Protein AF-A0A3B9G1C9-F1 (afdb_monomer_lite)

Sequence (218 aa):
MQSLVVIHQKFIDETARLNQDRTEQLYFWGVLEEKSPYVFGYYPPETFYVLVYFPETDSFLLSEESYTRTVFHTELSITVENGKLLFNARQPLYGIMKTWTDNDAVVLRLLVTIITEVVLGMFFMKYTSRSLLTVIGVNVVTQILLNIVIWLRYYVLRNSVSTYFPLLAGAEILIFLIEGFVYSKLIKREELSRPYLYALIANVFTFWLGLTAVVLGR

Secondary structure (DSSP, 8-state):
---HHHHHHHHHHHHHHHHHT-SSPP-------TTPPP---S---SEE--EEEETTTTEEEE-SS-EE--SS--EEEEEEETTEEEEEEE-SSHHHHHHHHSHHHHHHHHHHHHHHHHHHHHHHB---HHHHHHHHHHHHHHHHHHHHHHHHHHHHSTT-HHHHHHHHHHHHHHHHHHHHHHHHHHS-TTTBS-HHHHHHHHHHHHHHHHHHHHHH--

Structure (mmCIF, N/CA/C/O backbone):
data_AF-A0A3B9G1C9-F1
#
_entry.id   AF-A0A3B9G1C9-F1
#
loop_
_atom_site.group_PDB
_atom_site.id
_atom_site.type_symbol
_atom_site.label_atom_id
_atom_site.label_alt_id
_atom_site.label_comp_id
_atom_site.label_asym_id
_atom_site.label_entity_id
_atom_site.label_seq_id
_atom_site.pdbx_PDB_ins_code
_atom_site.Cartn_x
_atom_site.Cartn_y
_atom_site.Cartn_z
_atom_site.occupancy
_atom_site.B_iso_or_equiv
_atom_site.auth_seq_id
_atom_site.auth_comp_id
_atom_site.auth_asym_id
_atom_site.auth_atom_id
_atom_site.pdbx_PDB_model_num
ATOM 1 N N . MET A 1 1 ? -35.780 -16.954 26.145 1.00 54.16 1 MET A N 1
ATOM 2 C CA . MET A 1 1 ? -34.990 -16.078 25.258 1.00 54.16 1 MET A CA 1
ATOM 3 C C . MET A 1 1 ? -35.349 -14.642 25.612 1.00 54.16 1 MET A C 1
ATOM 5 O O . MET A 1 1 ? -36.503 -14.269 25.435 1.00 54.16 1 MET A O 1
ATOM 9 N N . GLN A 1 2 ? -34.444 -13.904 26.264 1.00 62.25 2 GLN A N 1
ATOM 10 C CA . GLN A 1 2 ? -34.691 -12.496 26.608 1.00 62.25 2 GLN A CA 1
ATOM 11 C C . GLN A 1 2 ? -34.708 -11.663 25.321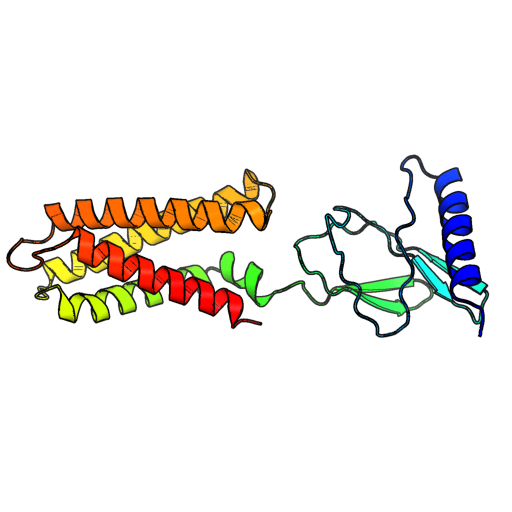 1.00 62.25 2 GLN A C 1
ATOM 13 O O . GLN A 1 2 ? -34.027 -12.009 24.358 1.00 62.25 2 GLN A O 1
ATOM 18 N N . SER A 1 3 ? -35.513 -10.602 25.272 1.00 76.50 3 SER A N 1
ATOM 19 C CA . SER A 1 3 ? -35.545 -9.730 24.095 1.00 76.50 3 SER A CA 1
ATOM 20 C C . SER A 1 3 ? -34.224 -8.962 23.967 1.00 76.50 3 SER A C 1
ATOM 22 O O . SER A 1 3 ? -33.620 -8.586 24.974 1.00 76.50 3 SER A O 1
ATOM 24 N N . LEU A 1 4 ? -33.794 -8.686 22.731 1.00 72.69 4 LEU A N 1
ATOM 25 C CA . LEU A 1 4 ? -32.571 -7.923 22.445 1.00 72.69 4 LEU A CA 1
ATOM 26 C C . LEU A 1 4 ? -32.560 -6.558 23.163 1.00 72.69 4 LEU A C 1
ATOM 28 O O . LEU A 1 4 ? -31.516 -6.089 23.597 1.00 72.69 4 LEU A O 1
ATOM 32 N N . VAL A 1 5 ? -33.741 -5.957 23.346 1.00 78.19 5 VAL A N 1
ATOM 33 C CA . VAL A 1 5 ? -33.944 -4.693 24.074 1.00 78.19 5 VAL A CA 1
ATOM 34 C C . VAL A 1 5 ? -33.548 -4.816 25.546 1.00 78.19 5 VAL A C 1
ATOM 36 O O . VAL A 1 5 ? -32.866 -3.942 26.073 1.00 78.19 5 VAL A O 1
ATOM 39 N N . VAL A 1 6 ? -33.941 -5.908 26.209 1.00 82.75 6 VAL A N 1
ATOM 40 C CA . VAL A 1 6 ? -33.588 -6.154 27.616 1.00 82.75 6 VAL A CA 1
ATOM 41 C C . VAL A 1 6 ? -32.086 -6.379 27.755 1.00 82.75 6 VAL A C 1
ATOM 43 O O . VAL A 1 6 ? -31.470 -5.811 28.651 1.00 82.75 6 VAL A O 1
ATOM 46 N N . ILE A 1 7 ? -31.486 -7.153 26.847 1.00 81.44 7 ILE A N 1
ATOM 47 C CA . ILE A 1 7 ? -30.036 -7.392 26.845 1.00 81.44 7 ILE A CA 1
ATOM 48 C C . ILE A 1 7 ? -29.288 -6.071 26.642 1.00 81.44 7 ILE A C 1
ATOM 50 O O . ILE A 1 7 ? -28.397 -5.746 27.418 1.00 81.44 7 ILE A O 1
ATOM 54 N N . HIS A 1 8 ? -29.693 -5.269 25.659 1.00 82.56 8 HIS A N 1
ATOM 55 C CA . HIS A 1 8 ? -29.095 -3.964 25.385 1.00 82.56 8 HIS A CA 1
ATOM 56 C C . HIS A 1 8 ? -29.137 -3.031 26.603 1.00 82.56 8 HIS A C 1
ATOM 58 O O . HIS A 1 8 ? -28.143 -2.374 26.904 1.00 82.56 8 HIS A O 1
ATOM 64 N N . GLN A 1 9 ? -30.253 -3.001 27.338 1.00 86.06 9 GLN A N 1
ATOM 65 C CA . GLN A 1 9 ? -30.353 -2.199 28.557 1.00 86.06 9 GLN A CA 1
ATOM 66 C C . GLN A 1 9 ? -29.362 -2.665 29.631 1.00 86.06 9 GLN A C 1
ATOM 68 O O . GLN A 1 9 ? -28.682 -1.832 30.222 1.00 86.06 9 GLN A O 1
ATOM 73 N N . LYS A 1 10 ? -29.196 -3.980 29.820 1.00 89.00 10 LYS A N 1
ATOM 74 C CA . LYS A 1 10 ? -28.212 -4.517 30.775 1.00 89.00 10 LYS A CA 1
ATOM 75 C C . LYS A 1 10 ? -26.786 -4.063 30.462 1.00 89.00 10 LYS A C 1
ATOM 77 O O . LYS A 1 10 ? -26.035 -3.744 31.377 1.00 89.00 10 LYS A O 1
ATOM 82 N N . PHE A 1 11 ? -26.412 -4.000 29.184 1.00 88.75 11 PHE A N 1
ATOM 83 C CA . PHE A 1 11 ? -25.100 -3.487 28.783 1.00 88.75 11 PHE A CA 1
ATOM 84 C C . PHE A 1 11 ? -24.923 -1.991 29.091 1.00 88.75 11 PHE A C 1
ATOM 86 O O . PHE A 1 11 ? -23.838 -1.579 29.510 1.00 88.75 11 PHE A O 1
ATOM 93 N N . ILE A 1 12 ? -25.968 -1.178 28.900 1.00 87.31 12 ILE A N 1
ATOM 94 C CA . ILE A 1 12 ? -25.953 0.245 29.272 1.00 87.31 12 ILE A CA 1
ATOM 95 C C . ILE A 1 12 ? -25.756 0.389 30.782 1.00 87.31 12 ILE A C 1
ATOM 97 O O . ILE A 1 12 ? -24.871 1.131 31.213 1.00 87.31 12 ILE A O 1
ATOM 101 N N . ASP A 1 13 ? -26.544 -0.341 31.571 1.00 90.62 13 ASP A N 1
ATOM 102 C CA . ASP A 1 13 ? -26.517 -0.272 33.032 1.00 90.62 13 ASP A CA 1
ATOM 103 C C . ASP A 1 13 ? -25.148 -0.705 33.579 1.00 90.62 13 ASP A C 1
ATOM 105 O O . ASP A 1 13 ? -24.567 -0.025 34.428 1.00 90.62 13 ASP A O 1
ATOM 109 N N . GLU A 1 14 ? -24.577 -1.784 33.035 1.00 90.50 14 GLU A N 1
ATOM 110 C CA . GLU A 1 14 ? -23.250 -2.258 33.430 1.00 90.50 14 GLU A CA 1
ATOM 111 C C . GLU A 1 14 ? -22.144 -1.277 33.026 1.00 90.50 14 GLU A C 1
ATOM 113 O O . GLU A 1 14 ? -21.226 -1.019 33.803 1.00 90.50 14 GLU A O 1
ATOM 118 N N . THR A 1 15 ? -22.241 -0.655 31.848 1.00 87.94 15 THR A N 1
ATOM 119 C CA . THR A 1 15 ? -21.282 0.383 31.435 1.00 87.94 15 THR A CA 1
ATOM 120 C C . THR A 1 15 ? -21.349 1.595 32.368 1.00 87.94 15 THR A C 1
ATOM 122 O O . THR A 1 15 ? -20.312 2.132 32.763 1.00 87.94 15 THR A O 1
ATOM 125 N N . ALA A 1 16 ? -22.554 2.006 32.776 1.00 87.94 16 ALA A N 1
ATOM 126 C CA . ALA A 1 16 ? -22.738 3.082 33.745 1.00 87.94 16 ALA A CA 1
ATOM 127 C C . ALA A 1 16 ? -22.137 2.728 35.113 1.00 87.94 16 ALA A C 1
ATOM 129 O O . ALA A 1 16 ? -21.487 3.577 35.723 1.00 87.94 16 ALA A O 1
ATOM 130 N N . ARG A 1 17 ? -22.290 1.474 35.565 1.00 89.88 17 ARG A N 1
ATOM 131 C CA . ARG A 1 17 ? -21.659 0.964 36.791 1.00 89.88 17 ARG A CA 1
ATOM 132 C C . ARG A 1 17 ? -20.133 1.014 36.700 1.00 89.88 17 ARG A C 1
ATOM 134 O O . ARG A 1 17 ? -19.495 1.558 37.592 1.00 89.88 17 ARG A O 1
ATOM 141 N N . LEU A 1 18 ? -19.550 0.510 35.609 1.00 88.25 18 LEU A N 1
ATOM 142 C CA . LEU A 1 18 ? -18.097 0.504 35.385 1.00 88.25 18 LEU A CA 1
ATOM 143 C C . LEU A 1 18 ? -17.488 1.915 35.353 1.00 88.25 18 LEU A C 1
ATOM 145 O O . LEU A 1 18 ? -16.333 2.091 35.736 1.00 88.25 18 LEU A O 1
ATOM 149 N N . ASN A 1 19 ? -18.250 2.918 34.916 1.00 88.44 19 ASN A N 1
ATOM 150 C CA . ASN A 1 19 ? -17.800 4.309 34.869 1.00 88.44 19 ASN A CA 1
ATOM 151 C C . ASN A 1 19 ? -17.745 5.003 36.235 1.00 88.44 19 ASN A C 1
ATOM 153 O O . ASN A 1 19 ? -17.080 6.029 36.340 1.00 88.44 19 ASN A O 1
ATOM 157 N N . GLN A 1 20 ? -18.411 4.481 37.271 1.00 86.00 20 GLN A N 1
ATOM 158 C CA . GLN A 1 20 ? -18.371 5.092 38.608 1.00 86.00 20 GLN A CA 1
ATOM 159 C C . GLN A 1 20 ? -16.965 5.046 39.218 1.00 86.00 20 GLN A C 1
ATOM 161 O O . GLN A 1 20 ? -16.558 5.988 39.894 1.00 86.00 20 GLN A O 1
ATOM 166 N N . ASP A 1 21 ? -16.216 3.984 38.917 1.00 80.44 21 ASP A N 1
ATOM 167 C CA . ASP A 1 21 ? -14.903 3.707 39.506 1.00 80.44 21 ASP A CA 1
ATOM 168 C C . ASP A 1 21 ? -13.731 4.076 38.576 1.00 80.44 21 ASP A C 1
ATOM 170 O O . ASP A 1 21 ? -12.566 3.845 38.909 1.00 80.44 21 ASP A O 1
ATOM 174 N N . ARG A 1 22 ? -14.011 4.631 37.388 1.00 78.81 22 ARG A N 1
ATOM 175 C CA . ARG A 1 22 ? -13.006 4.914 36.353 1.00 78.81 22 ARG A CA 1
ATOM 176 C C . ARG A 1 22 ? -12.779 6.409 36.155 1.00 78.81 22 ARG A C 1
ATOM 178 O O . ARG A 1 22 ? -13.710 7.201 36.076 1.00 78.81 22 ARG A O 1
ATOM 185 N N . THR A 1 23 ? -11.513 6.783 35.981 1.00 73.94 23 THR A N 1
ATOM 186 C CA . THR A 1 23 ? -11.113 8.130 35.543 1.00 73.94 23 THR A CA 1
ATOM 187 C C . THR A 1 23 ? -11.411 8.372 34.062 1.00 73.94 23 THR A C 1
ATOM 189 O O . THR A 1 23 ? -11.658 9.507 33.663 1.00 73.94 23 THR A O 1
ATOM 192 N N . GLU A 1 24 ? -11.407 7.314 33.249 1.00 75.69 24 GLU A N 1
ATOM 193 C CA . GLU A 1 24 ? -11.764 7.346 31.829 1.00 75.69 24 GLU A CA 1
ATOM 194 C C . GLU A 1 24 ? -13.178 6.801 31.622 1.00 75.69 24 GLU A C 1
ATOM 196 O O . GLU A 1 24 ? -13.477 5.669 32.007 1.00 75.69 24 GLU A O 1
ATOM 201 N N . GLN A 1 25 ? -14.044 7.593 30.985 1.00 78.69 25 GLN A N 1
ATOM 202 C CA . GLN A 1 25 ? -15.409 7.161 30.693 1.00 78.69 25 GLN A CA 1
ATOM 203 C C . GLN A 1 25 ? -15.444 6.189 29.512 1.00 78.69 25 GLN A C 1
ATOM 205 O O . GLN A 1 25 ? -14.976 6.489 28.413 1.00 78.69 25 GLN A O 1
ATOM 210 N N . LEU A 1 26 ? -16.056 5.033 29.741 1.00 80.94 26 LEU A N 1
ATOM 211 C CA . LEU A 1 26 ? -16.414 4.052 28.733 1.00 80.94 26 LEU A CA 1
ATOM 212 C C . LEU A 1 26 ? -17.752 4.427 28.096 1.00 80.94 26 LEU A C 1
ATOM 214 O O . LEU A 1 26 ? -18.718 4.752 28.788 1.00 80.94 26 LEU A O 1
ATOM 218 N N . TYR A 1 27 ? -17.824 4.323 26.773 1.00 77.44 27 TYR A N 1
ATOM 219 C CA . TYR A 1 27 ? -19.057 4.509 26.017 1.00 77.44 27 TYR A CA 1
ATOM 220 C C . TYR A 1 27 ? -19.530 3.161 25.491 1.00 77.44 27 TYR A C 1
ATOM 222 O O . TYR A 1 27 ? -18.779 2.443 24.828 1.00 77.44 27 TYR A O 1
ATOM 230 N N . PHE A 1 28 ? -20.785 2.825 25.784 1.00 77.06 28 PHE A N 1
ATOM 231 C CA . PHE A 1 28 ? -21.405 1.623 25.253 1.00 77.06 28 PHE A CA 1
ATOM 232 C C . PHE A 1 28 ? -21.727 1.814 23.767 1.00 77.06 28 PHE A C 1
ATOM 234 O O . PHE A 1 28 ? -22.374 2.791 23.394 1.00 77.06 28 PHE A O 1
ATOM 241 N N . TRP A 1 29 ? -21.270 0.885 22.924 1.00 71.88 29 TRP A N 1
ATOM 242 C CA . TRP A 1 29 ? -21.392 1.010 21.469 1.00 71.88 29 TRP A CA 1
ATOM 243 C C . TRP A 1 29 ? -22.442 0.074 20.856 1.00 71.88 29 TRP A C 1
ATOM 245 O O . TRP A 1 29 ? -23.178 0.482 19.961 1.00 71.88 29 TRP A O 1
ATOM 255 N N . GLY A 1 30 ? -22.534 -1.179 21.314 1.00 70.50 30 GLY A N 1
ATOM 256 C CA . GLY A 1 30 ? -23.506 -2.138 20.786 1.00 70.50 30 GLY A CA 1
ATOM 257 C C . GLY A 1 30 ? -23.314 -3.571 21.285 1.00 70.50 30 GLY A C 1
ATOM 258 O O . GLY A 1 30 ? -22.297 -3.897 21.895 1.00 70.50 30 GLY A O 1
ATOM 259 N N . VAL A 1 31 ? -24.313 -4.418 21.012 1.00 72.38 31 VAL A N 1
ATOM 260 C CA . VAL A 1 31 ? -24.332 -5.854 21.348 1.00 72.38 31 VAL A CA 1
ATOM 261 C C . VAL A 1 31 ? -24.117 -6.689 20.088 1.00 72.38 31 VAL A C 1
ATOM 263 O O . VAL A 1 31 ? -24.624 -6.348 19.019 1.00 72.38 31 VAL A O 1
ATOM 266 N N . LEU A 1 32 ? -23.399 -7.801 20.234 1.00 69.81 32 LEU A N 1
ATOM 267 C CA . LEU A 1 32 ? -23.211 -8.820 19.207 1.00 69.81 32 LEU A CA 1
ATOM 268 C C . LEU A 1 32 ? -23.856 -10.133 19.627 1.00 69.81 32 LEU A C 1
ATOM 270 O O . LEU A 1 32 ? -23.715 -10.552 20.773 1.00 69.81 32 LEU A O 1
ATOM 274 N N . GLU A 1 33 ? -24.521 -10.795 18.684 1.00 69.12 33 GLU A N 1
ATOM 275 C CA . GLU A 1 33 ? -24.952 -12.181 18.856 1.00 69.12 33 GLU A CA 1
ATOM 276 C C . GLU A 1 33 ? -23.826 -13.150 18.476 1.00 69.12 33 GLU A C 1
ATOM 278 O O . GLU A 1 33 ? -22.946 -12.840 17.664 1.00 69.12 33 GLU A O 1
ATOM 283 N N . GLU A 1 34 ? -23.864 -14.345 19.064 1.00 63.56 34 GLU A N 1
ATOM 284 C CA . GLU A 1 34 ? -22.896 -15.404 18.792 1.00 63.56 34 GLU A CA 1
ATOM 285 C C . GLU A 1 34 ? -22.803 -15.679 17.276 1.00 63.56 34 GLU A C 1
ATOM 287 O O . GLU A 1 34 ? -23.815 -15.862 16.599 1.00 63.56 34 GLU A O 1
ATOM 292 N N . LYS A 1 35 ? -21.574 -15.719 16.739 1.00 61.78 35 LYS A N 1
ATOM 293 C CA . LYS A 1 35 ? -21.249 -16.029 15.326 1.00 61.78 35 LYS A CA 1
ATOM 294 C C . LYS A 1 35 ? -21.683 -14.993 14.278 1.00 61.78 35 LYS A C 1
ATOM 296 O O . LYS A 1 35 ? -21.626 -15.296 13.087 1.00 61.78 35 LYS A O 1
ATOM 301 N N . SER A 1 36 ? -22.031 -13.772 14.679 1.00 58.91 36 SER A N 1
ATOM 302 C CA . SER A 1 36 ? -22.294 -12.681 13.732 1.00 58.91 36 SER A CA 1
ATOM 303 C C . SER A 1 36 ? -21.081 -11.750 13.582 1.00 58.91 36 SER A C 1
ATOM 305 O O . SER A 1 36 ? -20.565 -11.269 14.593 1.00 58.91 36 SER A O 1
ATOM 307 N N . PRO A 1 37 ? -20.602 -11.459 12.354 1.00 57.38 37 PRO A N 1
ATOM 308 C CA . PRO A 1 37 ? -19.552 -10.466 12.159 1.00 57.38 37 PRO A CA 1
ATOM 309 C C . PRO A 1 37 ? -20.092 -9.063 12.466 1.00 57.38 37 PRO A C 1
ATOM 311 O O . PRO A 1 37 ? -21.104 -8.644 11.904 1.00 57.38 37 PRO A O 1
ATOM 314 N N . TYR A 1 38 ? -19.398 -8.314 13.326 1.00 60.66 38 TYR A N 1
ATOM 315 C CA . TYR A 1 38 ? -19.670 -6.888 13.497 1.00 60.66 38 TYR A CA 1
ATOM 316 C C . TYR A 1 38 ? -18.867 -6.078 12.493 1.00 60.66 38 TYR A C 1
ATOM 318 O O . TYR A 1 38 ? -17.636 -6.107 12.504 1.00 60.66 38 TYR A O 1
ATOM 326 N N . VAL A 1 39 ? -19.557 -5.307 11.658 1.00 58.09 39 VAL A N 1
ATOM 327 C CA . VAL A 1 39 ? -18.910 -4.352 10.760 1.00 58.09 39 VAL A CA 1
ATOM 328 C C . VAL A 1 39 ? -19.119 -2.957 11.325 1.00 58.09 39 VAL A C 1
ATOM 330 O O . VAL A 1 39 ? -20.236 -2.443 11.348 1.00 58.09 39 VAL A O 1
ATOM 333 N N . PHE A 1 40 ? -18.036 -2.318 11.763 1.00 59.75 40 PHE A N 1
ATOM 334 C CA . PHE A 1 40 ? -18.078 -0.894 12.070 1.00 59.75 40 PHE A CA 1
ATOM 335 C C . PHE A 1 40 ? -18.297 -0.107 10.774 1.00 59.75 40 PHE A C 1
ATOM 337 O O . PHE A 1 40 ? -17.460 -0.143 9.875 1.00 59.75 40 PHE A O 1
ATOM 344 N N . GLY A 1 41 ? -19.422 0.608 10.682 1.00 54.72 41 GLY A N 1
ATOM 345 C CA . GLY A 1 41 ? -19.766 1.392 9.493 1.00 54.72 41 GLY A CA 1
ATOM 346 C C . GLY A 1 41 ? -18.879 2.627 9.285 1.00 54.72 41 GLY A C 1
ATOM 347 O O . GLY A 1 41 ? -18.424 2.872 8.171 1.00 54.72 41 GLY A O 1
ATOM 348 N N . TYR A 1 42 ? -18.604 3.407 10.340 1.00 45.50 42 TYR A N 1
ATOM 349 C CA . TYR A 1 42 ? -17.805 4.638 10.255 1.00 45.50 42 TYR A CA 1
ATOM 350 C C . TYR A 1 42 ? -17.058 4.905 11.574 1.00 45.50 42 TYR A C 1
ATOM 352 O O . TYR A 1 42 ? -17.673 4.864 12.634 1.00 45.50 42 TYR A O 1
ATOM 360 N N . TYR A 1 43 ? -15.742 5.158 11.500 1.00 56.69 43 TYR A N 1
ATOM 361 C CA . TYR A 1 43 ? -14.848 5.501 12.627 1.00 56.69 43 TYR A CA 1
ATOM 362 C C . TYR A 1 43 ? -15.001 4.627 13.895 1.00 56.69 43 TYR A C 1
ATOM 364 O O . TYR A 1 43 ? -15.413 5.127 14.941 1.00 56.69 43 TYR A O 1
ATOM 372 N N . PRO A 1 44 ? -14.623 3.332 13.846 1.00 65.44 44 PRO A N 1
ATOM 373 C CA . PRO A 1 44 ? -14.460 2.541 15.065 1.00 65.44 44 PRO A CA 1
ATOM 374 C C . PRO A 1 44 ? -13.500 3.224 16.052 1.00 65.44 44 PRO A C 1
ATOM 376 O O . PRO A 1 44 ? -12.509 3.821 15.603 1.00 65.44 44 PRO A O 1
ATOM 379 N N . PRO A 1 45 ? -13.735 3.087 17.370 1.00 68.69 45 PRO A N 1
ATOM 380 C CA . PRO A 1 45 ? -12.830 3.614 18.383 1.00 68.69 45 PRO A CA 1
ATOM 381 C C . PRO A 1 45 ? -11.406 3.073 18.189 1.00 68.69 45 PRO A C 1
ATOM 383 O O . PRO A 1 45 ? -11.204 1.912 17.825 1.00 68.69 45 PRO A O 1
ATOM 386 N N . GLU A 1 46 ? -10.410 3.942 18.391 1.00 68.81 46 GLU A N 1
ATOM 387 C CA . GLU A 1 46 ? -8.992 3.565 18.314 1.00 68.81 46 GLU A CA 1
ATOM 388 C C . GLU A 1 46 ? -8.622 2.637 19.470 1.00 68.81 46 GLU A C 1
ATOM 390 O O . GLU A 1 46 ? -7.959 1.634 19.234 1.00 68.81 46 GLU A O 1
ATOM 395 N N . THR A 1 47 ? -9.138 2.913 20.669 1.00 76.69 47 THR A N 1
ATOM 396 C CA . THR A 1 47 ? -8.947 2.101 21.873 1.00 76.69 47 THR A CA 1
ATOM 397 C C . THR A 1 47 ? -10.303 1.695 22.445 1.00 76.69 47 THR A C 1
ATOM 399 O O . THR A 1 47 ? -11.179 2.546 22.595 1.00 76.69 47 THR A O 1
ATOM 402 N N . PHE A 1 48 ? -10.507 0.413 22.756 1.00 79.19 48 PHE A N 1
ATOM 403 C CA . PHE A 1 48 ? -11.782 -0.098 23.272 1.00 79.19 48 PHE A CA 1
ATOM 404 C C . PHE A 1 48 ? -11.609 -1.284 24.229 1.00 79.19 48 PHE A C 1
ATOM 406 O O . PHE A 1 48 ? -10.630 -2.017 24.158 1.00 79.19 48 PHE A O 1
ATOM 413 N N . TYR A 1 49 ? -12.586 -1.491 25.112 1.00 83.50 49 TYR A N 1
ATOM 414 C CA . TYR A 1 49 ? -12.720 -2.710 25.918 1.00 83.50 49 TYR A CA 1
ATOM 415 C C . TYR A 1 49 ? -13.789 -3.614 25.306 1.00 83.50 49 TYR A C 1
ATOM 417 O O . TYR A 1 49 ? -14.688 -3.124 24.620 1.00 83.50 49 TYR A O 1
ATOM 425 N N . VAL A 1 50 ? -13.727 -4.918 25.584 1.00 83.06 50 VAL A N 1
ATOM 426 C CA . VAL A 1 50 ? -14.818 -5.836 25.229 1.00 83.06 50 VAL A CA 1
ATOM 427 C C . VAL A 1 50 ? -15.493 -6.351 26.486 1.00 83.06 50 VAL A C 1
ATOM 429 O O . VAL A 1 50 ? -14.836 -6.755 27.444 1.00 83.06 50 VAL A O 1
ATOM 432 N N . LEU A 1 51 ? -16.820 -6.320 26.454 1.00 86.81 51 LEU A N 1
ATOM 433 C CA . LEU A 1 51 ? -17.697 -6.772 27.517 1.00 86.81 51 LEU A CA 1
ATOM 434 C C . LEU A 1 51 ? -18.535 -7.936 26.977 1.00 86.81 51 LEU A C 1
ATOM 436 O O . LEU A 1 51 ? -19.184 -7.796 25.940 1.00 86.81 51 LEU A O 1
ATOM 440 N N . VAL A 1 52 ? -18.508 -9.079 27.658 1.00 85.50 52 VAL A N 1
ATOM 441 C CA . VAL A 1 52 ? -19.277 -10.278 27.294 1.00 85.50 52 VAL A CA 1
ATOM 442 C C . VAL A 1 52 ? -20.333 -10.532 28.363 1.00 85.50 52 VAL A C 1
ATOM 444 O O . VAL A 1 52 ? -20.016 -10.562 29.551 1.00 85.50 52 VAL A O 1
ATOM 447 N N . TYR A 1 53 ? -21.583 -10.702 27.937 1.00 86.25 53 TYR A N 1
ATOM 448 C CA . TYR A 1 53 ? -22.708 -11.045 28.805 1.00 86.25 53 TYR A CA 1
ATOM 449 C C . TYR A 1 53 ? -23.008 -12.543 28.717 1.00 86.25 53 TYR A C 1
ATOM 451 O O . TYR A 1 53 ? -23.115 -13.073 27.613 1.00 86.25 53 TYR A O 1
ATOM 459 N N . PHE A 1 54 ? -23.177 -13.196 29.868 1.00 85.56 54 PHE A N 1
ATOM 460 C CA . PHE A 1 54 ? -23.553 -14.607 29.989 1.00 85.56 54 PHE A CA 1
ATOM 461 C C . PHE A 1 54 ? -25.000 -14.705 30.496 1.00 85.56 54 PHE A C 1
ATOM 463 O O . PHE A 1 54 ? -25.238 -14.507 31.693 1.00 85.56 54 PHE A O 1
ATOM 470 N N . PRO A 1 55 ? -25.984 -14.978 29.617 1.00 83.00 55 PRO A N 1
ATOM 471 C CA . PRO A 1 55 ? -27.396 -15.024 29.996 1.00 83.00 55 PRO A CA 1
ATOM 472 C C . PRO A 1 55 ? -27.730 -16.096 31.038 1.00 83.00 55 PRO A C 1
ATOM 474 O O . PRO A 1 55 ? -28.687 -15.936 31.791 1.00 83.00 55 PRO A O 1
ATOM 477 N N . GLU A 1 56 ? -26.968 -17.190 31.075 1.00 83.31 56 GLU A N 1
ATOM 478 C CA . GLU A 1 56 ? -27.201 -18.340 31.952 1.00 83.31 56 GLU A CA 1
ATOM 479 C C . GLU A 1 56 ? -26.882 -18.027 33.416 1.00 83.31 56 GLU A C 1
ATOM 481 O O . GLU A 1 56 ? -27.552 -18.526 34.319 1.00 83.31 56 GLU A O 1
ATOM 486 N N . THR A 1 57 ? -25.859 -17.205 33.647 1.00 86.00 57 THR A N 1
ATOM 487 C CA . THR A 1 57 ? -25.361 -16.829 34.979 1.00 86.00 57 THR A CA 1
ATOM 488 C C . THR A 1 57 ? -25.693 -15.387 35.355 1.00 86.00 57 THR A C 1
ATOM 490 O O . THR A 1 57 ? -25.347 -14.951 36.448 1.00 86.00 57 THR A O 1
ATOM 493 N N . ASP A 1 58 ? -26.356 -14.656 34.456 1.00 87.25 58 ASP A N 1
ATOM 494 C CA . ASP A 1 58 ? -26.653 -13.226 34.556 1.00 87.25 58 ASP A CA 1
ATOM 495 C C . ASP A 1 58 ? -25.437 -12.380 34.964 1.00 87.25 58 ASP A C 1
ATOM 497 O O . ASP A 1 58 ? -25.497 -11.536 35.856 1.00 87.25 58 ASP A O 1
ATOM 501 N N . SER A 1 59 ? -24.303 -12.642 34.315 1.00 87.50 59 SER A N 1
ATOM 502 C CA . SER A 1 59 ? -23.018 -12.045 34.677 1.00 87.50 59 SER A CA 1
ATOM 503 C C . SER A 1 59 ? -22.312 -11.422 33.483 1.00 87.50 59 SER A C 1
ATOM 505 O O . SER A 1 59 ? -22.443 -11.888 32.350 1.00 87.50 59 SER A O 1
ATOM 507 N N . PHE A 1 60 ? -21.496 -10.410 33.766 1.00 89.75 60 PHE A N 1
ATOM 508 C CA . PHE A 1 60 ? -20.637 -9.752 32.793 1.00 89.75 60 PHE A CA 1
ATOM 509 C C . PHE A 1 60 ? -19.169 -10.090 33.018 1.00 89.75 60 PHE A C 1
ATOM 511 O O . PHE A 1 60 ? -18.720 -10.252 34.152 1.00 89.75 60 PHE A O 1
ATOM 518 N N . LEU A 1 61 ? -18.416 -10.136 31.923 1.00 88.25 61 LEU A N 1
ATOM 519 C CA . LEU A 1 61 ? -16.966 -10.224 31.950 1.00 88.25 61 LEU A CA 1
ATOM 520 C C . LEU A 1 61 ? -16.368 -9.136 31.059 1.00 88.25 61 LEU A C 1
ATOM 522 O O . LEU A 1 61 ? -16.654 -9.082 29.863 1.00 88.25 61 LEU A O 1
ATOM 526 N N . LEU A 1 62 ? -15.566 -8.259 31.660 1.00 87.12 62 LEU A N 1
ATOM 527 C CA . LEU A 1 62 ? -14.840 -7.187 30.981 1.00 87.12 62 LEU A CA 1
ATOM 528 C C . LEU A 1 62 ? -13.417 -7.656 30.668 1.00 87.12 62 LEU A C 1
ATOM 530 O O . LEU A 1 62 ? -12.812 -8.380 31.460 1.00 87.12 62 LEU A O 1
ATOM 534 N N . SER A 1 63 ? -12.859 -7.218 29.543 1.00 82.56 63 SER A N 1
ATOM 535 C CA . SER A 1 63 ? -11.435 -7.407 29.279 1.00 82.56 63 SER A CA 1
ATOM 536 C C . SER A 1 63 ? -10.569 -6.694 30.321 1.00 82.56 63 SER A C 1
ATOM 538 O O . SER A 1 63 ? -10.852 -5.560 30.707 1.00 82.56 63 SER A O 1
ATOM 540 N N . GLU A 1 64 ? -9.498 -7.351 30.774 1.00 80.50 64 GLU A N 1
ATOM 541 C CA . GLU A 1 64 ? -8.585 -6.773 31.775 1.00 80.50 64 GLU A CA 1
ATOM 542 C C . GLU A 1 64 ? -7.868 -5.530 31.223 1.00 80.50 64 GLU A C 1
ATOM 544 O O . GLU A 1 64 ? -7.718 -4.526 31.919 1.00 80.50 64 GLU A O 1
ATOM 549 N N . GLU A 1 65 ? -7.500 -5.570 29.942 1.00 77.00 65 GLU A N 1
ATOM 550 C CA . GLU A 1 65 ? -6.813 -4.491 29.238 1.00 77.00 65 GLU A CA 1
ATOM 551 C C . GLU A 1 65 ? -7.693 -3.883 28.136 1.00 77.00 65 GLU A C 1
ATOM 553 O O . GLU A 1 65 ? -8.666 -4.491 27.664 1.00 77.00 65 GLU A O 1
ATOM 558 N N . SER A 1 66 ? -7.354 -2.653 27.745 1.00 76.75 66 SER A N 1
ATOM 559 C CA . SER A 1 66 ? -7.915 -2.014 26.559 1.00 76.75 66 SER A CA 1
ATOM 560 C C . SER A 1 66 ? -7.182 -2.481 25.303 1.00 76.75 66 SER A C 1
ATOM 562 O O . SER A 1 66 ? -5.979 -2.732 25.308 1.00 76.75 66 SER A O 1
ATOM 564 N N . TYR A 1 67 ? -7.914 -2.570 24.198 1.00 71.94 67 TYR A N 1
ATOM 565 C CA . TYR A 1 67 ? -7.389 -2.949 22.895 1.00 71.94 67 TYR A CA 1
ATOM 566 C C . TYR A 1 67 ? -7.261 -1.732 22.011 1.00 71.94 67 TYR A C 1
ATOM 568 O O . TYR A 1 67 ? -8.244 -1.034 21.773 1.00 71.94 67 TYR A O 1
ATOM 576 N N . THR A 1 68 ? -6.070 -1.533 21.458 1.00 67.25 68 THR A N 1
ATOM 577 C CA . THR A 1 68 ? -5.853 -0.545 20.406 1.00 67.25 68 THR A CA 1
ATOM 578 C C . THR A 1 68 ? -5.992 -1.213 19.046 1.00 67.25 68 THR A C 1
ATOM 580 O O . THR A 1 68 ? -5.260 -2.146 18.705 1.00 67.25 68 THR A O 1
ATOM 583 N N . ARG A 1 69 ? -6.925 -0.725 18.233 1.00 61.69 69 ARG A N 1
ATOM 584 C CA . ARG A 1 69 ? -7.104 -1.155 16.850 1.00 61.69 69 ARG A CA 1
ATOM 585 C C . ARG A 1 69 ? -5.833 -0.875 16.050 1.00 61.69 69 ARG A C 1
ATOM 587 O O . ARG A 1 69 ? -5.474 0.274 15.820 1.00 61.69 69 ARG A O 1
ATOM 594 N N . THR A 1 70 ? -5.198 -1.928 15.542 1.00 55.62 70 THR A N 1
ATOM 595 C CA . THR A 1 70 ? -3.976 -1.792 14.734 1.00 55.62 70 THR A CA 1
ATOM 596 C C . THR A 1 70 ? -4.268 -1.423 13.267 1.00 55.62 70 THR A C 1
ATOM 598 O O . THR A 1 70 ? -3.456 -0.737 12.651 1.00 55.62 70 THR A O 1
ATOM 601 N N . VAL A 1 71 ? -5.420 -1.830 12.694 1.00 55.88 71 VAL A N 1
ATOM 602 C CA . VAL A 1 71 ? -5.824 -1.539 11.290 1.00 55.88 71 VAL A CA 1
ATOM 603 C C . VAL A 1 71 ? -7.350 -1.463 11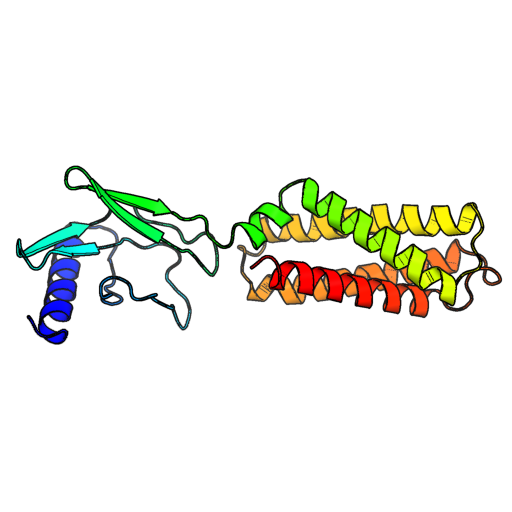.080 1.00 55.88 71 VAL A C 1
ATOM 605 O O . VAL A 1 71 ? -8.127 -1.573 12.016 1.00 55.88 71 VAL A O 1
ATOM 608 N N . PHE A 1 72 ? -7.821 -1.246 9.845 1.00 49.66 72 PHE A N 1
ATOM 609 C CA . PHE A 1 72 ? -9.252 -1.124 9.498 1.00 49.66 72 PHE A CA 1
ATOM 610 C C . PHE A 1 72 ? -10.084 -2.405 9.662 1.00 49.66 72 PHE A C 1
ATOM 612 O O . PHE A 1 72 ? -11.298 -2.298 9.786 1.00 49.66 72 PHE A O 1
ATOM 619 N N . HIS A 1 73 ? -9.462 -3.585 9.682 1.00 48.78 73 HIS A N 1
ATOM 620 C CA . HIS A 1 73 ? -10.152 -4.860 9.876 1.00 48.78 73 HIS A CA 1
ATOM 621 C C . HIS A 1 73 ? -9.387 -5.710 10.892 1.00 48.78 73 HIS A C 1
ATOM 623 O O . HIS A 1 73 ? -8.271 -6.156 10.614 1.00 48.78 73 HIS A O 1
ATOM 629 N N . THR A 1 74 ? -9.987 -5.919 12.060 1.00 55.22 74 THR A N 1
ATOM 630 C CA . THR A 1 74 ? -9.448 -6.781 13.115 1.00 55.22 74 THR A CA 1
ATOM 631 C C . THR A 1 74 ? -10.457 -7.890 13.374 1.00 55.22 74 THR A C 1
ATOM 633 O O . THR A 1 74 ? -11.586 -7.603 13.766 1.00 55.22 74 THR A O 1
ATOM 636 N N . GLU A 1 75 ? -10.058 -9.147 13.172 1.00 59.50 75 GLU A N 1
ATOM 637 C CA . GLU A 1 75 ? -10.855 -10.300 13.595 1.00 59.50 75 GLU A CA 1
ATOM 638 C C . GLU A 1 75 ? -10.434 -10.720 15.002 1.00 59.50 75 GLU A C 1
ATOM 640 O O . GLU A 1 75 ? -9.438 -11.408 15.211 1.00 59.50 75 GLU A O 1
ATOM 645 N N . LEU A 1 76 ? -11.199 -10.303 16.003 1.00 64.25 76 LEU A N 1
ATOM 646 C CA . LEU A 1 76 ? -10.973 -10.742 17.374 1.00 64.25 76 LEU A CA 1
ATOM 647 C C . LEU A 1 76 ? -11.758 -12.029 17.615 1.00 64.25 76 LEU A C 1
ATOM 649 O O . LEU A 1 76 ? -12.986 -12.020 17.592 1.00 64.25 76 LEU A O 1
ATOM 653 N N . SER A 1 77 ? -11.057 -13.140 17.848 1.00 69.62 77 SER A N 1
ATOM 654 C CA . SER A 1 77 ? -11.675 -14.332 18.428 1.00 69.62 77 SER A CA 1
ATOM 655 C C . SER A 1 77 ? -11.521 -14.255 19.940 1.00 69.62 77 SER A C 1
ATOM 657 O O . SER A 1 77 ? -10.415 -14.139 20.462 1.00 69.62 77 SER A O 1
ATOM 659 N N . ILE A 1 78 ? -12.640 -14.293 20.647 1.00 72.31 78 ILE A N 1
ATOM 660 C CA . ILE A 1 78 ? -12.663 -14.192 22.103 1.00 72.31 78 ILE A CA 1
ATOM 661 C C . ILE A 1 78 ? -12.968 -15.579 22.649 1.00 72.31 78 ILE A C 1
ATOM 663 O O . ILE A 1 78 ? -13.913 -16.236 22.215 1.00 72.31 78 ILE A O 1
ATOM 667 N N . THR A 1 79 ? -12.142 -16.042 23.577 1.00 77.38 79 THR A N 1
ATOM 668 C CA . THR A 1 79 ? -12.308 -17.320 24.265 1.00 77.38 79 THR A CA 1
ATOM 669 C C . THR A 1 79 ? -12.339 -17.054 25.760 1.00 77.38 79 THR A C 1
ATOM 671 O O . THR A 1 79 ? -11.642 -16.173 26.252 1.00 77.38 79 THR A O 1
ATOM 674 N N . VAL A 1 80 ? -13.179 -17.778 26.489 1.00 79.81 80 VAL A N 1
ATOM 675 C CA . VAL A 1 80 ? -13.286 -17.638 27.942 1.00 79.81 80 VAL A CA 1
ATOM 676 C C . VAL A 1 80 ? -12.532 -18.799 28.570 1.00 79.81 80 VAL A C 1
ATOM 678 O O . VAL A 1 80 ? -12.937 -19.947 28.407 1.00 79.81 80 VAL A O 1
ATOM 681 N N . GLU A 1 81 ? -11.452 -18.513 29.291 1.00 80.94 81 GLU A N 1
ATOM 682 C CA . GLU A 1 81 ? -10.694 -19.519 30.041 1.00 80.94 81 GLU A CA 1
ATOM 683 C C . GLU A 1 81 ? -10.499 -19.050 31.481 1.00 80.94 81 GLU A C 1
ATOM 685 O O . GLU A 1 81 ? -10.097 -17.915 31.725 1.00 80.94 81 GLU A O 1
ATOM 690 N N . ASN A 1 82 ? -10.801 -19.917 32.454 1.00 81.25 82 ASN A N 1
ATOM 691 C CA . ASN A 1 82 ? -10.649 -19.635 33.889 1.00 81.25 82 ASN A CA 1
ATOM 692 C C . ASN A 1 82 ? -11.293 -18.310 34.351 1.00 81.25 82 ASN A C 1
ATOM 694 O O . ASN A 1 82 ? -10.742 -17.606 35.194 1.00 81.25 82 ASN A O 1
ATOM 698 N N . GLY A 1 83 ? -12.452 -17.956 33.785 1.00 79.31 83 GLY A N 1
ATOM 699 C CA . GLY A 1 83 ? -13.153 -16.711 34.117 1.00 79.31 83 GLY A CA 1
ATOM 700 C C . GLY A 1 83 ? -12.480 -15.450 33.572 1.00 79.31 83 GLY A C 1
ATOM 701 O O . GLY A 1 83 ? -12.778 -14.364 34.051 1.00 79.31 83 GLY A O 1
ATOM 702 N N . LYS A 1 84 ? -11.583 -15.575 32.588 1.00 79.81 84 LYS A N 1
ATOM 703 C CA . LYS A 1 84 ? -10.938 -14.456 31.897 1.00 79.81 84 LYS A CA 1
ATOM 704 C C . LYS A 1 84 ? -11.250 -14.488 30.408 1.00 79.81 84 LYS A C 1
ATOM 706 O O . LYS A 1 84 ? -11.364 -15.558 29.811 1.00 79.81 84 LYS A O 1
ATOM 711 N N . LEU A 1 85 ? -11.365 -13.304 29.809 1.00 80.50 85 LEU A N 1
ATOM 712 C CA . LEU A 1 85 ? -11.429 -13.164 28.358 1.00 80.50 85 LEU A CA 1
ATOM 713 C C . LEU A 1 85 ? -10.015 -13.265 27.794 1.00 80.50 85 LEU A C 1
ATOM 715 O O . LEU A 1 85 ? -9.201 -12.360 27.969 1.00 80.50 85 LEU A O 1
ATOM 719 N N . LEU A 1 86 ? -9.736 -14.365 27.106 1.00 73.19 86 LEU A N 1
ATOM 720 C CA . LEU A 1 86 ? -8.553 -14.519 26.283 1.00 73.19 86 LEU A CA 1
ATOM 721 C C . LEU A 1 86 ? -8.870 -14.070 24.866 1.00 73.19 86 LEU A C 1
ATOM 723 O O . LEU A 1 86 ? -9.778 -14.573 24.200 1.00 73.19 86 LEU A O 1
ATOM 727 N N . PHE A 1 87 ? -8.084 -13.116 24.397 1.00 70.00 87 PHE A N 1
ATOM 728 C CA . PHE A 1 87 ? -8.192 -12.612 23.045 1.00 70.00 87 PHE A CA 1
ATOM 729 C C . PHE A 1 87 ? -7.223 -13.389 22.184 1.00 70.00 87 PHE A C 1
ATOM 731 O O . PHE A 1 87 ? -6.028 -13.108 22.130 1.00 70.00 87 PHE A O 1
ATOM 738 N N . ASN A 1 88 ? -7.771 -14.353 21.463 1.00 63.34 88 ASN A N 1
ATOM 739 C CA . ASN A 1 88 ? -7.117 -14.885 20.294 1.00 63.34 88 ASN A CA 1
ATOM 740 C C . ASN A 1 88 ? -7.358 -13.868 19.185 1.00 63.34 88 ASN A C 1
ATOM 742 O O . ASN A 1 88 ? -8.295 -13.985 18.395 1.00 63.34 88 ASN A O 1
ATOM 746 N N . ALA A 1 89 ? -6.534 -12.820 19.147 1.00 55.09 89 ALA A N 1
ATOM 747 C CA . ALA A 1 89 ? -6.447 -12.010 17.950 1.00 55.09 89 ALA A CA 1
ATOM 748 C C . ALA A 1 89 ? -6.046 -12.966 16.822 1.00 55.09 89 ALA A C 1
ATOM 750 O O . ALA A 1 89 ? -4.877 -13.334 16.679 1.00 55.09 89 ALA A O 1
ATOM 751 N N . ARG A 1 90 ? -7.025 -13.392 16.010 1.00 47.91 90 ARG A N 1
ATOM 752 C CA . ARG A 1 90 ? -6.692 -13.743 14.643 1.00 47.91 90 ARG A CA 1
ATOM 753 C C . ARG A 1 90 ? -6.125 -12.445 14.134 1.00 47.91 90 ARG A C 1
ATOM 755 O O . ARG A 1 90 ? -6.724 -11.381 14.303 1.00 47.91 90 ARG A O 1
ATOM 762 N N . GLN A 1 91 ? -4.875 -12.525 13.703 1.00 43.41 91 GLN A N 1
ATOM 763 C CA . GLN A 1 91 ? -4.170 -11.383 13.165 1.00 43.41 91 GLN A CA 1
ATOM 764 C C . GLN A 1 91 ? -5.159 -10.590 12.290 1.00 43.41 91 GLN A C 1
ATOM 766 O O . GLN A 1 91 ? -6.058 -11.199 11.693 1.00 43.41 91 GLN A O 1
ATOM 771 N N . PRO A 1 92 ? -5.033 -9.255 12.210 1.00 39.84 92 PRO A N 1
ATOM 772 C CA . PRO A 1 92 ? -5.779 -8.465 11.232 1.00 39.84 92 PRO A CA 1
ATOM 773 C C . PRO A 1 92 ? -5.576 -9.045 9.824 1.00 39.84 92 PRO A C 1
ATOM 775 O O . PRO A 1 92 ? -4.981 -10.099 9.678 1.00 39.84 92 PRO A O 1
ATOM 778 N N . LEU A 1 93 ? -5.978 -8.385 8.742 1.00 39.72 93 LEU A N 1
ATOM 779 C CA . LEU A 1 93 ? -5.413 -8.728 7.428 1.00 39.72 93 LEU A CA 1
ATOM 780 C C . LEU A 1 93 ? -3.862 -8.763 7.483 1.00 39.72 93 LEU A C 1
ATOM 782 O O . LEU A 1 93 ? -3.170 -7.777 7.227 1.00 39.72 93 LEU A O 1
ATOM 786 N N . TYR A 1 94 ? -3.328 -9.932 7.827 1.00 39.66 94 TYR A N 1
ATOM 787 C CA . TYR A 1 94 ? -1.935 -10.283 8.002 1.00 39.66 94 TYR A CA 1
ATOM 788 C C . TYR A 1 94 ? -1.321 -10.343 6.610 1.00 39.66 94 TYR A C 1
ATOM 790 O O . TYR A 1 94 ? -0.160 -10.007 6.437 1.00 39.66 94 TYR A O 1
ATOM 798 N N . GLY A 1 95 ? -2.147 -10.628 5.596 1.00 37.41 95 GLY A N 1
ATOM 799 C CA . GLY A 1 95 ? -1.799 -10.575 4.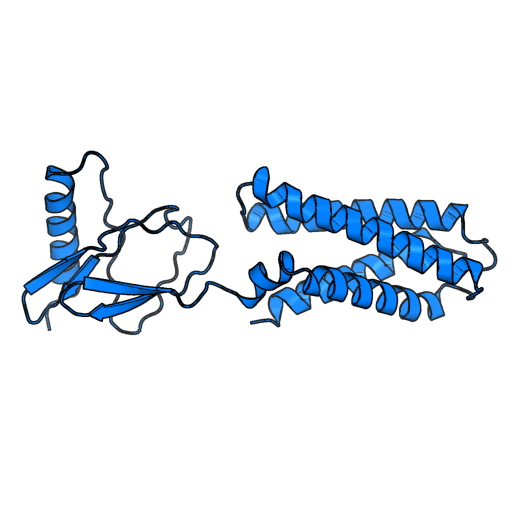183 1.00 37.41 95 GLY A CA 1
ATOM 800 C C . GLY A 1 95 ? -1.531 -9.173 3.637 1.00 37.41 95 GLY A C 1
ATOM 801 O O . GLY A 1 95 ? -0.756 -9.049 2.694 1.00 37.41 95 GLY A O 1
ATOM 802 N N . ILE A 1 96 ? -2.081 -8.100 4.225 1.00 38.59 96 ILE A N 1
ATOM 803 C CA . ILE A 1 96 ? -1.703 -6.746 3.796 1.00 38.59 96 ILE A CA 1
ATOM 804 C C . ILE A 1 96 ? -0.483 -6.317 4.604 1.00 38.59 96 ILE A C 1
ATOM 806 O O . ILE A 1 96 ? 0.593 -6.222 4.039 1.00 38.59 96 ILE A O 1
ATOM 810 N N . MET A 1 97 ? -0.571 -6.128 5.921 1.00 39.41 97 MET A N 1
ATOM 811 C CA . MET A 1 97 ? 0.513 -5.465 6.663 1.00 39.41 97 MET A CA 1
ATOM 812 C C . MET A 1 97 ? 1.822 -6.258 6.809 1.00 39.41 97 MET A C 1
ATOM 814 O O . MET A 1 97 ? 2.875 -5.631 6.727 1.00 39.41 97 MET A O 1
ATOM 818 N N . LYS A 1 98 ? 1.797 -7.593 6.965 1.00 40.62 98 LYS A N 1
ATOM 819 C CA . LYS A 1 98 ? 3.047 -8.378 7.024 1.00 40.62 98 LYS A CA 1
ATOM 820 C C . LYS A 1 98 ? 3.813 -8.289 5.712 1.00 40.62 98 LYS A C 1
ATOM 822 O O . LYS A 1 98 ? 5.028 -8.152 5.724 1.00 40.62 98 LYS A O 1
ATOM 827 N N . THR A 1 99 ? 3.085 -8.252 4.600 1.00 47.50 99 THR A N 1
ATOM 828 C CA . THR A 1 99 ? 3.650 -8.071 3.266 1.00 47.50 99 THR A CA 1
ATOM 829 C C . THR A 1 99 ? 4.458 -6.769 3.217 1.00 47.50 99 THR A C 1
ATOM 831 O O . THR A 1 99 ? 5.633 -6.806 2.905 1.00 47.50 99 THR A O 1
ATOM 834 N N . TRP A 1 100 ? 3.933 -5.613 3.633 1.00 44.12 100 TRP A N 1
ATOM 835 C CA . TRP A 1 100 ? 4.613 -4.323 3.374 1.00 44.12 100 TRP A CA 1
ATOM 836 C C . TRP A 1 100 ? 5.834 -3.995 4.250 1.00 44.12 100 TRP A C 1
ATOM 838 O O . TRP A 1 100 ? 6.600 -3.114 3.858 1.00 44.12 100 TRP A O 1
ATOM 848 N N . THR A 1 101 ? 6.026 -4.672 5.387 1.00 44.03 101 THR A N 1
ATOM 849 C CA . THR A 1 101 ? 7.189 -4.494 6.285 1.00 44.03 101 THR A CA 1
ATOM 850 C C . THR A 1 101 ? 8.124 -5.702 6.367 1.00 44.03 101 THR A C 1
ATOM 852 O O . THR A 1 101 ? 9.229 -5.543 6.882 1.00 44.03 101 THR A O 1
ATOM 855 N N . ASP A 1 102 ? 7.742 -6.878 5.852 1.00 52.12 102 ASP A N 1
ATOM 856 C CA . ASP A 1 102 ? 8.710 -7.950 5.604 1.00 52.12 102 ASP A CA 1
ATOM 857 C C . ASP A 1 102 ? 9.600 -7.557 4.419 1.00 52.12 102 ASP A C 1
ATOM 859 O O . ASP A 1 102 ? 9.126 -7.093 3.375 1.00 52.12 102 ASP A O 1
ATOM 863 N N . ASN A 1 103 ? 10.907 -7.790 4.561 1.00 57.09 103 ASN A N 1
ATOM 864 C CA . ASN A 1 103 ? 11.886 -7.598 3.484 1.00 57.09 103 ASN A CA 1
ATOM 865 C C . ASN A 1 103 ? 11.443 -8.284 2.171 1.00 57.09 103 ASN A C 1
ATOM 867 O O . ASN A 1 103 ? 11.745 -7.804 1.077 1.00 57.09 103 ASN A O 1
ATOM 871 N N . ASP A 1 104 ? 10.656 -9.354 2.280 1.00 62.44 104 ASP A N 1
ATOM 872 C CA . ASP A 1 104 ? 10.188 -10.179 1.173 1.00 62.44 104 ASP A CA 1
ATOM 873 C C . ASP A 1 104 ? 9.270 -9.438 0.189 1.00 62.44 104 ASP A C 1
ATOM 875 O O . ASP A 1 104 ? 9.386 -9.660 -1.016 1.00 62.44 104 ASP A O 1
ATOM 879 N N . ALA A 1 105 ? 8.400 -8.512 0.621 1.00 68.75 105 ALA A N 1
ATOM 880 C CA . ALA A 1 105 ? 7.549 -7.809 -0.352 1.00 68.75 105 ALA A CA 1
ATOM 881 C C . ALA A 1 105 ? 8.229 -6.621 -1.020 1.00 68.75 105 ALA A C 1
ATOM 883 O O . ALA A 1 105 ? 7.766 -6.162 -2.065 1.00 68.75 105 ALA A O 1
ATOM 884 N N . VAL A 1 106 ? 9.292 -6.085 -0.419 1.00 71.81 106 VAL A N 1
ATOM 885 C CA . VAL A 1 106 ? 10.165 -5.122 -1.099 1.00 71.81 106 VAL A CA 1
ATOM 886 C C . VAL A 1 106 ? 10.876 -5.833 -2.245 1.00 71.81 106 VAL A C 1
ATOM 888 O O . VAL A 1 106 ? 10.855 -5.347 -3.374 1.00 71.81 106 VAL A O 1
ATOM 891 N N . VAL A 1 107 ? 11.418 -7.025 -1.975 1.00 77.12 107 VAL A N 1
ATOM 892 C CA . VAL A 1 107 ? 12.060 -7.873 -2.985 1.00 77.12 107 VAL A CA 1
ATOM 893 C C . VAL A 1 107 ? 11.060 -8.304 -4.056 1.00 77.12 107 VAL A C 1
ATOM 895 O O . VAL A 1 107 ? 11.349 -8.166 -5.241 1.00 77.12 107 VAL A O 1
ATOM 898 N N . LEU A 1 108 ? 9.864 -8.759 -3.674 1.00 76.69 108 LEU A N 1
ATOM 899 C CA . LEU A 1 108 ? 8.833 -9.155 -4.634 1.00 76.69 108 LEU A CA 1
ATOM 900 C C . LEU A 1 108 ? 8.419 -7.991 -5.539 1.00 76.69 108 LEU A C 1
ATOM 902 O O . LEU A 1 108 ? 8.340 -8.172 -6.750 1.00 76.69 108 LEU A O 1
ATOM 906 N N . ARG A 1 109 ? 8.195 -6.796 -4.978 1.00 77.62 109 ARG A N 1
ATOM 907 C CA . ARG A 1 109 ? 7.878 -5.603 -5.775 1.00 77.62 109 ARG A CA 1
ATOM 908 C C . ARG A 1 109 ? 9.005 -5.271 -6.733 1.00 77.62 109 ARG A C 1
ATOM 910 O O . ARG A 1 109 ? 8.742 -5.112 -7.915 1.00 77.62 109 ARG A O 1
ATOM 917 N N . LEU A 1 110 ? 10.249 -5.267 -6.259 1.00 83.62 110 LEU A N 1
ATOM 918 C CA . LEU A 1 110 ? 11.407 -5.036 -7.113 1.00 83.62 110 LEU A CA 1
ATOM 919 C C . LEU A 1 110 ? 11.464 -6.030 -8.284 1.00 83.62 110 LEU A C 1
ATOM 921 O O . LEU A 1 110 ? 11.665 -5.621 -9.426 1.00 83.62 110 LEU A O 1
ATOM 925 N N . LEU A 1 111 ? 11.250 -7.321 -8.018 1.00 85.38 111 LEU A N 1
ATOM 926 C CA . LEU A 1 111 ? 11.233 -8.356 -9.051 1.00 85.38 111 LEU A CA 1
ATOM 927 C C . LEU A 1 111 ? 10.086 -8.148 -10.044 1.00 85.38 111 LEU A C 1
ATOM 929 O O . LEU A 1 111 ? 10.320 -8.194 -11.249 1.00 85.38 111 LEU A O 1
ATOM 933 N N . VAL A 1 112 ? 8.869 -7.887 -9.560 1.00 85.12 112 VAL A N 1
ATOM 934 C CA . VAL A 1 112 ? 7.696 -7.639 -10.411 1.00 85.12 112 VAL A CA 1
ATOM 935 C C . VAL A 1 112 ? 7.916 -6.416 -11.294 1.00 85.12 112 VAL A C 1
ATOM 937 O O . VAL A 1 112 ? 7.652 -6.499 -12.493 1.00 85.12 112 VAL A O 1
ATOM 940 N N . THR A 1 113 ? 8.442 -5.317 -10.750 1.00 88.88 113 THR A N 1
ATOM 941 C CA . THR A 1 113 ? 8.732 -4.106 -11.524 1.00 88.88 113 THR A CA 1
ATOM 942 C C . THR A 1 113 ? 9.796 -4.377 -12.582 1.00 88.88 113 THR A C 1
ATOM 944 O O . THR A 1 113 ? 9.568 -4.091 -13.753 1.00 88.88 113 THR A O 1
ATOM 947 N N . ILE A 1 114 ? 10.922 -5.007 -12.220 1.00 89.69 114 ILE A N 1
ATOM 948 C CA . ILE A 1 114 ? 11.992 -5.330 -13.178 1.00 89.69 114 ILE A CA 1
ATOM 949 C C . ILE A 1 114 ? 11.472 -6.242 -14.293 1.00 89.69 114 ILE A C 1
ATOM 951 O O . ILE A 1 114 ? 11.738 -5.987 -15.465 1.00 89.69 114 ILE A O 1
ATOM 955 N N . ILE A 1 115 ? 10.717 -7.292 -13.956 1.00 90.50 115 ILE A N 1
ATOM 956 C CA . ILE A 1 115 ? 10.125 -8.193 -14.954 1.00 90.50 115 ILE A CA 1
ATOM 957 C C . ILE A 1 115 ? 9.174 -7.411 -15.864 1.00 90.50 115 ILE A C 1
ATOM 959 O O . ILE A 1 115 ? 9.242 -7.554 -17.082 1.00 90.50 115 ILE A O 1
ATOM 963 N N . THR A 1 116 ? 8.323 -6.561 -15.290 1.00 90.00 116 THR A N 1
ATOM 964 C CA . THR A 1 116 ? 7.347 -5.752 -16.032 1.00 90.00 116 THR A CA 1
ATOM 965 C C . THR A 1 116 ? 8.033 -4.778 -16.985 1.00 90.00 116 THR A C 1
ATOM 967 O O . THR A 1 116 ? 7.681 -4.724 -18.160 1.00 90.00 116 THR A O 1
ATOM 970 N N . GLU A 1 117 ? 9.056 -4.064 -16.524 1.00 91.06 117 GLU A N 1
ATOM 971 C CA . GLU A 1 117 ? 9.879 -3.158 -17.330 1.00 91.06 117 GLU A CA 1
ATOM 972 C C . GLU A 1 117 ? 10.592 -3.899 -18.466 1.00 91.06 117 GLU A C 1
ATOM 974 O O . GLU A 1 117 ? 10.582 -3.447 -19.610 1.00 91.06 117 GLU A O 1
ATOM 979 N N . VAL A 1 118 ? 11.161 -5.077 -18.193 1.00 90.00 118 VAL A N 1
ATOM 980 C CA . VAL A 1 118 ? 11.836 -5.880 -19.222 1.00 90.00 118 VAL A CA 1
ATOM 981 C C . VAL A 1 118 ? 10.845 -6.432 -20.250 1.00 90.00 118 VAL A C 1
ATOM 983 O O . VAL A 1 118 ? 11.125 -6.427 -21.445 1.00 90.00 118 VAL A O 1
ATOM 986 N N . VAL A 1 119 ? 9.670 -6.893 -19.824 1.00 91.56 119 VAL A N 1
ATOM 987 C CA . VAL A 1 119 ? 8.635 -7.401 -20.737 1.00 91.56 119 VAL A CA 1
ATOM 988 C C . VAL A 1 119 ? 8.061 -6.270 -21.583 1.00 91.56 119 VAL A C 1
ATOM 990 O O . VAL A 1 119 ? 7.978 -6.390 -22.805 1.00 91.56 119 VAL A O 1
ATOM 993 N N . LEU A 1 120 ? 7.693 -5.149 -20.963 1.00 91.50 120 LEU A N 1
ATOM 994 C CA . LEU A 1 120 ? 7.133 -4.011 -21.683 1.00 91.50 120 LEU A CA 1
ATOM 995 C C . LEU A 1 120 ? 8.176 -3.344 -22.571 1.00 91.50 120 LEU A C 1
ATOM 997 O O . LEU A 1 120 ? 7.861 -2.934 -23.686 1.00 91.50 120 LEU A O 1
ATOM 1001 N N . GLY A 1 121 ? 9.429 -3.276 -22.134 1.00 88.62 121 GLY A N 1
ATOM 1002 C CA . GLY A 1 121 ? 10.496 -2.683 -22.921 1.00 88.62 121 GLY A CA 1
ATOM 1003 C C . GLY A 1 121 ? 10.790 -3.457 -24.206 1.00 88.62 121 GLY A C 1
ATOM 1004 O O . GLY A 1 121 ? 11.252 -2.833 -25.152 1.00 88.62 121 GLY A O 1
ATOM 1005 N N . MET A 1 122 ? 10.383 -4.727 -24.349 1.00 89.00 122 MET A N 1
ATOM 1006 C CA . MET A 1 122 ? 10.415 -5.421 -25.652 1.00 89.00 122 MET A CA 1
ATOM 1007 C C . MET A 1 122 ? 9.605 -4.692 -26.741 1.00 89.00 122 MET A C 1
ATOM 1009 O O . MET A 1 122 ? 9.920 -4.815 -27.923 1.00 89.00 122 MET A O 1
ATOM 1013 N N . PHE A 1 123 ? 8.590 -3.907 -26.362 1.00 90.81 123 PHE A N 1
ATOM 1014 C CA . PHE A 1 123 ? 7.761 -3.131 -27.292 1.00 90.81 123 PHE A CA 1
ATOM 1015 C C . PHE A 1 123 ? 8.280 -1.709 -27.549 1.00 90.81 123 PHE A C 1
ATOM 1017 O O . PHE A 1 123 ? 7.883 -1.080 -28.531 1.00 90.81 123 PHE A O 1
ATOM 1024 N N . PHE A 1 124 ? 9.149 -1.181 -26.682 1.00 90.12 124 PHE A N 1
ATOM 1025 C CA . PHE A 1 124 ? 9.586 0.223 -26.720 1.00 90.12 124 PHE A CA 1
ATOM 1026 C C . PHE A 1 124 ? 11.087 0.402 -26.947 1.00 90.12 124 PHE A C 1
ATOM 1028 O O . PHE A 1 124 ? 11.507 1.469 -27.403 1.00 90.12 124 PHE A O 1
ATOM 1035 N N . MET A 1 125 ? 11.884 -0.612 -26.615 1.00 91.69 125 MET A N 1
ATOM 1036 C CA . MET A 1 125 ? 13.322 -0.514 -26.440 1.00 91.69 125 MET A CA 1
ATOM 1037 C C . MET A 1 125 ? 14.076 -1.553 -27.272 1.00 91.69 125 MET A C 1
ATOM 1039 O O . MET A 1 125 ? 13.722 -2.728 -27.324 1.00 91.69 125 MET A O 1
ATOM 1043 N N . LYS A 1 126 ? 15.188 -1.129 -27.875 1.00 92.25 126 LYS A N 1
ATOM 1044 C CA . LYS A 1 126 ? 16.227 -2.040 -28.364 1.00 92.25 126 LYS A CA 1
ATOM 1045 C C . LYS A 1 126 ? 17.215 -2.297 -27.235 1.00 92.25 126 LYS A C 1
ATOM 1047 O O . LYS A 1 126 ? 17.975 -1.404 -26.854 1.00 92.25 126 LYS A O 1
ATOM 1052 N N . TYR A 1 127 ? 17.197 -3.510 -26.695 1.00 89.38 127 TYR A N 1
ATOM 1053 C CA . TYR A 1 127 ? 18.072 -3.864 -25.585 1.00 89.38 127 TYR A CA 1
ATOM 1054 C C . TYR A 1 127 ? 19.540 -3.909 -26.003 1.00 89.38 127 TYR A C 1
ATOM 1056 O O . TYR A 1 127 ? 19.945 -4.668 -26.882 1.00 89.38 127 TYR A O 1
ATOM 1064 N N . THR A 1 128 ? 20.345 -3.115 -25.306 1.00 92.31 128 THR A N 1
ATOM 1065 C CA . THR A 1 128 ? 21.796 -3.240 -25.224 1.00 92.31 128 THR A CA 1
ATOM 1066 C C . THR A 1 128 ? 22.157 -3.487 -23.763 1.00 92.31 128 THR A C 1
ATOM 1068 O O . THR A 1 128 ? 21.374 -3.186 -22.860 1.00 92.31 128 THR A O 1
ATOM 1071 N N . SER A 1 129 ? 23.349 -4.022 -23.487 1.00 90.44 129 SER A N 1
ATOM 1072 C CA . SER A 1 129 ? 23.778 -4.251 -22.099 1.00 90.44 129 SER A CA 1
ATOM 1073 C C . SER A 1 129 ? 23.751 -2.965 -21.265 1.00 90.44 129 SER A C 1
ATOM 1075 O O . SER A 1 129 ? 23.500 -3.021 -20.066 1.00 90.44 129 SER A O 1
ATOM 1077 N N . ARG A 1 130 ? 23.965 -1.799 -21.898 1.00 92.50 130 ARG A N 1
ATOM 1078 C CA . ARG A 1 130 ? 23.858 -0.495 -21.235 1.00 92.50 130 ARG A CA 1
ATOM 1079 C C . ARG A 1 130 ? 22.410 -0.106 -20.960 1.00 92.50 130 ARG A C 1
ATOM 1081 O O . ARG A 1 130 ? 22.114 0.200 -19.812 1.00 92.50 130 ARG A O 1
ATOM 1088 N N . SER A 1 131 ? 21.522 -0.141 -21.959 1.00 92.81 131 SER A N 1
ATOM 1089 C CA . SER A 1 131 ? 20.126 0.273 -21.760 1.00 92.81 131 SER A CA 1
ATOM 1090 C C . SER A 1 131 ? 19.396 -0.622 -20.759 1.00 92.81 131 SER A C 1
ATOM 1092 O O . SER A 1 131 ? 18.698 -0.113 -19.884 1.00 92.81 131 SER A O 1
ATOM 1094 N N . LEU A 1 132 ? 19.651 -1.934 -20.797 1.00 92.81 132 LEU A N 1
ATOM 1095 C CA . LEU A 1 132 ? 19.111 -2.879 -19.822 1.00 92.81 132 LEU A CA 1
ATOM 1096 C C . LEU A 1 132 ? 19.619 -2.594 -18.400 1.00 92.81 132 LEU A C 1
ATOM 1098 O O . LEU A 1 132 ? 18.826 -2.561 -17.461 1.00 92.81 132 LEU A O 1
ATOM 1102 N N . LEU A 1 133 ? 20.924 -2.348 -18.229 1.00 94.25 133 LEU A N 1
ATOM 1103 C CA . LEU A 1 133 ? 21.494 -2.035 -16.916 1.00 94.25 133 LEU A CA 1
ATOM 1104 C C . LEU A 1 133 ? 20.973 -0.696 -16.375 1.00 94.25 133 LEU A C 1
ATOM 1106 O O . LEU A 1 133 ? 20.742 -0.576 -15.175 1.00 94.25 133 LEU A O 1
ATOM 1110 N N . THR A 1 134 ? 20.756 0.294 -17.247 1.00 94.25 134 THR A N 1
ATOM 1111 C CA . THR A 1 134 ? 20.125 1.564 -16.872 1.00 94.25 134 THR A CA 1
ATOM 1112 C C . THR A 1 134 ? 18.705 1.343 -16.368 1.00 94.25 134 THR A C 1
ATOM 1114 O O . THR A 1 134 ? 18.383 1.834 -15.293 1.00 94.25 134 THR A O 1
ATOM 1117 N N . VAL A 1 135 ? 17.882 0.577 -17.090 1.00 93.44 135 VAL A N 1
ATOM 1118 C CA . VAL A 1 135 ? 16.513 0.245 -16.663 1.00 93.44 135 VAL A CA 1
ATOM 1119 C C . VAL A 1 135 ? 16.515 -0.445 -15.302 1.00 93.44 135 VAL A C 1
ATOM 1121 O O . VAL A 1 135 ? 15.863 0.024 -14.373 1.00 93.44 135 VAL A O 1
ATOM 1124 N N . ILE A 1 136 ? 17.303 -1.510 -15.144 1.00 93.38 136 ILE A N 1
ATOM 1125 C CA . ILE A 1 136 ? 17.367 -2.263 -13.885 1.00 93.38 136 ILE A CA 1
ATOM 1126 C C . ILE A 1 136 ? 17.852 -1.368 -12.737 1.00 93.38 136 ILE A C 1
ATOM 1128 O O . ILE A 1 136 ? 17.233 -1.337 -11.678 1.00 93.38 136 ILE A O 1
ATOM 1132 N N . GLY A 1 137 ? 18.940 -0.621 -12.940 1.00 94.69 137 GLY A N 1
ATOM 1133 C CA . GLY A 1 137 ? 19.524 0.227 -11.902 1.00 94.69 137 GLY A CA 1
ATOM 1134 C C . GLY A 1 137 ? 18.591 1.352 -11.459 1.00 94.69 137 GLY A C 1
ATOM 1135 O O . GLY A 1 137 ? 18.462 1.601 -10.262 1.00 94.69 137 GLY A O 1
ATOM 1136 N N . VAL A 1 138 ? 17.908 1.998 -12.408 1.00 94.12 138 VAL A N 1
ATOM 1137 C CA . VAL A 1 138 ? 16.924 3.043 -12.108 1.00 94.12 138 VAL A CA 1
ATOM 1138 C C . VAL A 1 138 ? 15.764 2.466 -11.304 1.00 94.12 138 VAL A C 1
ATOM 1140 O O . VAL A 1 138 ? 15.480 3.005 -10.240 1.00 94.12 138 VAL A O 1
ATOM 1143 N N . ASN A 1 139 ? 15.196 1.334 -11.732 1.00 91.50 139 ASN A N 1
ATOM 1144 C CA . ASN A 1 139 ? 14.114 0.657 -11.013 1.00 91.50 139 ASN A CA 1
ATOM 1145 C C . ASN A 1 139 ? 14.503 0.260 -9.585 1.00 91.50 139 ASN A C 1
ATOM 1147 O O . ASN A 1 139 ? 13.718 0.414 -8.656 1.00 91.50 139 ASN A O 1
ATOM 1151 N N . VAL A 1 140 ? 15.726 -0.232 -9.372 1.00 92.00 140 VAL A N 1
ATOM 1152 C CA . VAL A 1 140 ? 16.216 -0.542 -8.019 1.00 92.00 140 VAL A CA 1
ATOM 1153 C C . VAL A 1 140 ? 16.211 0.712 -7.146 1.00 92.00 140 VAL A C 1
ATOM 1155 O O . VAL A 1 140 ? 15.694 0.688 -6.029 1.00 92.00 140 VAL A O 1
ATOM 1158 N N . VAL A 1 141 ? 16.760 1.819 -7.650 1.00 92.94 141 VAL A N 1
ATOM 1159 C CA . VAL A 1 141 ? 16.843 3.081 -6.902 1.00 92.94 141 VAL A CA 1
ATOM 1160 C C . VAL A 1 141 ? 15.453 3.649 -6.618 1.00 92.94 141 VAL A C 1
ATOM 1162 O O . VAL A 1 141 ? 15.171 4.037 -5.483 1.00 92.94 141 VAL A O 1
ATOM 1165 N N . THR A 1 142 ? 14.568 3.684 -7.611 1.00 92.00 142 THR A N 1
ATOM 1166 C CA . THR A 1 142 ? 13.215 4.230 -7.457 1.00 92.00 142 THR A CA 1
ATOM 1167 C C . THR A 1 142 ? 12.357 3.385 -6.527 1.00 92.00 142 THR A C 1
ATOM 1169 O O . THR A 1 142 ? 11.668 3.943 -5.673 1.00 92.00 142 THR A O 1
ATOM 1172 N N . GLN A 1 143 ? 12.469 2.057 -6.582 1.00 86.75 143 GLN A N 1
ATOM 1173 C CA . GLN A 1 143 ? 11.781 1.170 -5.644 1.00 86.75 143 GLN A CA 1
ATOM 1174 C C . GLN A 1 143 ? 12.292 1.337 -4.208 1.00 86.75 143 GLN A C 1
ATOM 1176 O O . GLN A 1 143 ? 11.492 1.319 -3.272 1.00 86.75 143 GLN A O 1
ATOM 1181 N N . ILE A 1 144 ? 13.593 1.565 -3.995 1.00 87.44 144 ILE A N 1
ATOM 1182 C CA . ILE A 1 144 ? 14.115 1.907 -2.660 1.00 87.44 144 ILE A CA 1
ATOM 1183 C C . ILE A 1 144 ? 13.479 3.213 -2.159 1.00 87.44 144 ILE A C 1
ATOM 1185 O O . ILE A 1 144 ? 12.985 3.258 -1.032 1.00 87.44 144 ILE A O 1
ATOM 1189 N N . LEU A 1 145 ? 13.430 4.254 -2.997 1.00 88.25 145 LEU A N 1
ATOM 1190 C CA . LEU A 1 145 ? 12.816 5.539 -2.642 1.00 88.25 145 LEU A CA 1
ATOM 1191 C C . LEU A 1 145 ? 11.326 5.397 -2.308 1.00 88.25 145 LEU A C 1
ATOM 1193 O O . LEU A 1 145 ? 10.875 5.912 -1.284 1.00 88.25 145 LEU A O 1
ATOM 1197 N N . LEU A 1 146 ? 10.570 4.658 -3.121 1.00 85.44 146 LEU A N 1
ATOM 1198 C CA . LEU A 1 146 ? 9.150 4.406 -2.887 1.00 85.44 146 LEU A CA 1
ATOM 1199 C C . LEU A 1 146 ? 8.921 3.679 -1.553 1.00 85.44 146 LEU A C 1
ATOM 1201 O O . LEU A 1 146 ? 8.021 4.034 -0.790 1.00 85.44 146 LEU A O 1
ATOM 1205 N N . ASN A 1 147 ? 9.771 2.705 -1.220 1.00 80.75 147 ASN A N 1
ATOM 1206 C CA . ASN A 1 147 ? 9.681 1.996 0.055 1.00 80.75 147 ASN A CA 1
ATOM 1207 C C . ASN A 1 147 ? 10.014 2.888 1.258 1.00 80.75 147 ASN A C 1
ATOM 1209 O O . ASN A 1 147 ? 9.352 2.770 2.288 1.00 80.75 147 ASN A O 1
ATOM 1213 N N . ILE A 1 148 ? 10.948 3.836 1.124 1.00 82.88 148 ILE A N 1
ATOM 1214 C CA . ILE A 1 148 ? 11.204 4.847 2.163 1.00 82.88 148 ILE A CA 1
ATOM 1215 C C . ILE A 1 148 ? 9.964 5.727 2.383 1.00 82.88 148 ILE A C 1
ATOM 1217 O O . ILE A 1 148 ? 9.601 5.988 3.528 1.00 82.88 148 ILE A O 1
ATOM 1221 N N . VAL A 1 149 ? 9.273 6.146 1.317 1.00 83.38 149 VAL A N 1
ATOM 1222 C CA . VAL A 1 149 ? 8.025 6.930 1.427 1.00 83.38 149 VAL A CA 1
ATOM 1223 C C . VAL A 1 149 ? 6.939 6.139 2.163 1.00 83.38 149 VAL A C 1
ATOM 1225 O O . VAL A 1 149 ? 6.287 6.667 3.069 1.00 83.38 149 VAL A O 1
ATOM 1228 N N . ILE A 1 150 ? 6.768 4.858 1.822 1.00 77.00 150 ILE A N 1
ATOM 1229 C CA . ILE A 1 150 ? 5.804 3.969 2.486 1.00 77.00 150 ILE A CA 1
ATOM 1230 C C . ILE A 1 150 ? 6.158 3.779 3.967 1.00 77.00 150 ILE A C 1
ATOM 1232 O O . ILE A 1 150 ? 5.255 3.787 4.808 1.00 77.00 150 ILE A O 1
ATOM 1236 N N . TRP A 1 151 ? 7.447 3.649 4.292 1.00 75.75 151 TRP A N 1
ATOM 1237 C CA . TRP A 1 151 ? 7.938 3.537 5.665 1.00 75.75 151 TRP A CA 1
ATOM 1238 C C . TRP A 1 151 ? 7.707 4.828 6.466 1.00 75.75 151 TRP A C 1
ATOM 1240 O O . TRP A 1 151 ? 7.128 4.781 7.548 1.00 75.75 151 TRP A O 1
ATOM 1250 N N . LEU A 1 152 ? 8.041 6.003 5.918 1.00 73.25 152 LEU A N 1
ATOM 1251 C CA . LEU A 1 152 ? 7.827 7.302 6.576 1.00 73.25 152 LEU A CA 1
ATOM 1252 C C . LEU A 1 152 ? 6.347 7.590 6.867 1.00 73.25 152 LEU A C 1
ATOM 1254 O O . LEU A 1 152 ? 6.027 8.212 7.885 1.00 73.25 152 LEU A O 1
ATOM 1258 N N . ARG A 1 153 ? 5.430 7.095 6.024 1.00 75.88 153 ARG A N 1
ATOM 1259 C CA . ARG A 1 153 ? 3.978 7.191 6.256 1.00 75.88 153 ARG A CA 1
ATOM 1260 C C . ARG A 1 153 ? 3.582 6.674 7.638 1.00 75.88 153 ARG A C 1
ATOM 1262 O O . ARG A 1 153 ? 2.714 7.273 8.271 1.00 75.88 153 ARG A O 1
ATOM 1269 N N . TYR A 1 154 ? 4.199 5.577 8.085 1.00 63.72 154 TYR A N 1
ATOM 1270 C CA . TYR A 1 154 ? 3.907 4.956 9.377 1.00 63.72 154 TYR A CA 1
ATOM 1271 C C . TYR A 1 154 ? 4.069 5.961 10.523 1.00 63.72 154 TYR A C 1
ATOM 1273 O O . TYR A 1 154 ? 3.200 6.065 11.387 1.00 63.72 154 TYR A O 1
ATOM 1281 N N . TYR A 1 155 ? 5.143 6.750 10.480 1.00 62.84 155 TYR A N 1
ATOM 1282 C CA . TYR A 1 155 ? 5.511 7.679 11.545 1.00 62.84 155 TYR A CA 1
ATOM 1283 C C . TYR A 1 155 ? 4.785 9.023 11.451 1.00 62.84 155 TYR A C 1
ATOM 1285 O O . TYR A 1 155 ? 4.492 9.626 12.479 1.00 62.84 155 TYR A O 1
ATOM 1293 N N . VAL A 1 156 ? 4.477 9.494 10.237 1.00 66.50 156 VAL A N 1
ATOM 1294 C CA . VAL A 1 156 ? 3.941 10.852 10.024 1.00 66.50 156 VAL A CA 1
ATOM 1295 C C . VAL A 1 156 ? 2.413 10.882 9.897 1.00 66.50 156 VAL A C 1
ATOM 1297 O O . VAL A 1 156 ? 1.780 11.829 10.355 1.00 66.50 156 VAL A O 1
ATOM 1300 N N . LEU A 1 157 ? 1.790 9.861 9.295 1.00 62.22 157 LEU A N 1
ATOM 1301 C CA . LEU A 1 157 ? 0.383 9.910 8.853 1.00 62.22 157 LEU A CA 1
ATOM 1302 C C . LEU A 1 157 ? -0.550 8.931 9.590 1.00 62.22 157 LEU A C 1
ATOM 1304 O O . LEU A 1 157 ? -1.646 8.648 9.099 1.00 62.22 157 LEU A O 1
ATOM 1308 N N . ARG A 1 158 ? -0.127 8.410 10.755 1.00 59.53 158 ARG A N 1
ATOM 1309 C CA . ARG A 1 158 ? -0.921 7.554 11.669 1.00 59.53 158 ARG A CA 1
ATOM 1310 C C . ARG A 1 158 ? -1.728 6.445 10.963 1.00 59.53 158 ARG A C 1
ATOM 1312 O O . ARG A 1 158 ? -2.903 6.239 11.243 1.00 59.53 158 ARG A O 1
ATOM 1319 N N . ASN A 1 159 ? -1.099 5.734 10.024 1.00 58.28 159 ASN A N 1
ATOM 1320 C CA . ASN A 1 159 ? -1.605 4.500 9.398 1.00 58.28 159 ASN A CA 1
ATOM 1321 C C . ASN A 1 159 ? -3.073 4.494 8.907 1.00 58.28 159 ASN A C 1
ATOM 1323 O O . ASN A 1 159 ? -3.709 3.439 8.880 1.00 58.28 159 ASN A O 1
ATOM 1327 N N . SER A 1 160 ? -3.608 5.622 8.431 1.00 59.97 160 SER A N 1
ATOM 1328 C CA . SER A 1 160 ? -4.931 5.614 7.793 1.00 59.97 160 SER A CA 1
ATOM 1329 C C . SER A 1 160 ? -4.891 5.018 6.373 1.00 59.97 160 SER A C 1
ATOM 1331 O O . SER A 1 160 ? -3.964 5.261 5.601 1.00 59.97 160 SER A O 1
ATOM 1333 N N . VAL A 1 161 ? -5.926 4.267 5.984 1.00 58.72 161 VAL A N 1
ATOM 1334 C CA . VAL A 1 161 ? -6.125 3.791 4.601 1.00 58.72 161 VAL A CA 1
ATOM 1335 C C . VAL A 1 161 ? -6.485 4.960 3.685 1.00 58.72 161 VAL A C 1
ATOM 1337 O O . VAL A 1 161 ? -6.056 4.988 2.532 1.00 58.72 161 VAL A O 1
ATOM 1340 N N . SER A 1 162 ? -7.183 5.973 4.213 1.00 64.19 162 SER A N 1
ATOM 1341 C CA . SER A 1 162 ? -7.516 7.189 3.461 1.00 64.19 162 SER A CA 1
ATOM 1342 C C . SER A 1 162 ? -6.281 7.994 3.049 1.00 64.19 162 SER A C 1
ATOM 1344 O O . SER A 1 162 ? -6.339 8.726 2.067 1.00 64.19 162 SER A O 1
ATOM 1346 N N . THR A 1 163 ? -5.153 7.836 3.751 1.00 69.00 163 THR A N 1
ATOM 1347 C CA . THR A 1 163 ? -3.881 8.488 3.406 1.00 69.00 163 THR A CA 1
ATOM 1348 C C . THR A 1 163 ? -2.960 7.593 2.577 1.00 69.00 163 THR A C 1
ATOM 1350 O 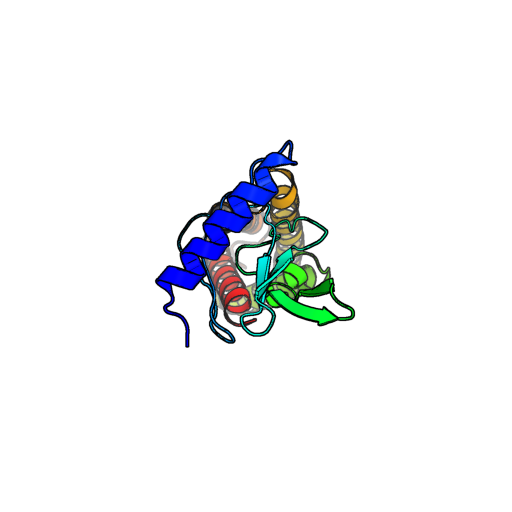O . THR A 1 163 ? -2.056 8.104 1.923 1.00 69.00 163 THR A O 1
ATOM 1353 N N . TYR A 1 164 ? -3.193 6.276 2.546 1.00 70.88 164 TYR A N 1
ATOM 1354 C CA . TYR A 1 164 ? -2.348 5.320 1.826 1.00 70.88 164 TYR A CA 1
ATOM 1355 C C . TYR A 1 164 ? -2.478 5.443 0.305 1.00 70.88 164 TYR A C 1
ATOM 1357 O O . TYR A 1 164 ? -1.475 5.654 -0.373 1.00 70.88 164 TYR A O 1
ATOM 1365 N N . PHE A 1 165 ? -3.698 5.352 -0.235 1.00 74.56 165 PHE A N 1
ATOM 1366 C CA . PHE A 1 165 ? -3.901 5.374 -1.689 1.00 74.56 165 PHE A CA 1
ATOM 1367 C C . PHE A 1 165 ? -3.459 6.690 -2.347 1.00 74.56 165 PHE A C 1
ATOM 1369 O O . PHE A 1 165 ? -2.748 6.617 -3.348 1.00 74.56 165 PHE A O 1
ATOM 1376 N N . PRO A 1 166 ? -3.793 7.882 -1.804 1.00 82.06 166 PRO A N 1
ATOM 1377 C CA . PRO A 1 166 ? -3.330 9.139 -2.388 1.00 82.06 166 PRO A CA 1
ATOM 1378 C C . PRO A 1 166 ? -1.809 9.299 -2.323 1.00 82.06 166 PRO A C 1
ATOM 1380 O O . PRO A 1 166 ? -1.209 9.786 -3.278 1.00 82.06 166 PRO A O 1
ATOM 1383 N N . LEU A 1 167 ? -1.176 8.863 -1.225 1.00 83.25 167 LEU A N 1
ATOM 1384 C CA . LEU A 1 167 ? 0.278 8.911 -1.082 1.00 83.25 167 LEU A CA 1
ATOM 1385 C C . LEU A 1 167 ? 0.965 7.990 -2.091 1.00 83.25 167 LEU A C 1
ATOM 1387 O O . LEU A 1 167 ? 1.905 8.421 -2.749 1.00 83.25 167 LEU A O 1
ATOM 1391 N N . LEU A 1 168 ? 0.492 6.747 -2.218 1.00 80.62 168 LEU A N 1
ATOM 1392 C CA . LEU A 1 168 ? 1.053 5.784 -3.160 1.00 80.62 168 LEU A CA 1
ATOM 1393 C C . LEU A 1 168 ? 0.889 6.285 -4.597 1.00 80.62 168 LEU A C 1
ATOM 1395 O O . LEU A 1 168 ? 1.871 6.360 -5.320 1.00 80.62 168 LEU A O 1
ATOM 1399 N N . ALA A 1 169 ? -0.311 6.725 -4.984 1.00 84.31 169 ALA A N 1
ATOM 1400 C CA . ALA A 1 169 ? -0.551 7.278 -6.316 1.00 84.31 169 ALA A CA 1
ATOM 1401 C C . ALA A 1 169 ? 0.334 8.504 -6.606 1.00 84.31 169 ALA A C 1
ATOM 1403 O O . ALA A 1 169 ? 0.918 8.605 -7.681 1.00 84.31 169 ALA A O 1
ATOM 1404 N N . GLY A 1 170 ? 0.475 9.421 -5.643 1.00 89.94 170 GLY A N 1
ATOM 1405 C CA . GLY A 1 170 ? 1.352 10.583 -5.781 1.00 89.94 170 GLY A CA 1
ATOM 1406 C C . GLY A 1 170 ? 2.830 10.203 -5.904 1.00 89.94 170 GLY A C 1
ATOM 1407 O O . GLY A 1 170 ? 3.539 10.762 -6.739 1.00 89.94 170 GLY A O 1
ATOM 1408 N N . ALA A 1 171 ? 3.291 9.234 -5.113 1.00 88.88 171 ALA A N 1
ATOM 1409 C CA . ALA A 1 171 ? 4.664 8.749 -5.166 1.00 88.88 171 ALA A CA 1
ATOM 1410 C C . ALA A 1 171 ? 4.971 8.053 -6.500 1.00 88.88 171 ALA A C 1
ATOM 1412 O O . ALA A 1 171 ? 5.985 8.363 -7.112 1.00 88.88 171 ALA A O 1
ATOM 1413 N N . GLU A 1 172 ? 4.075 7.200 -6.997 1.00 89.31 172 GLU A N 1
ATOM 1414 C CA . GLU A 1 172 ? 4.205 6.529 -8.300 1.00 89.31 172 GLU A CA 1
ATOM 1415 C C . GLU A 1 172 ? 4.253 7.538 -9.457 1.00 89.31 172 GLU A C 1
ATOM 1417 O O . GLU A 1 172 ? 5.055 7.401 -10.379 1.00 89.31 172 GLU A O 1
ATOM 1422 N N . ILE A 1 173 ? 3.468 8.622 -9.384 1.00 92.00 173 ILE A N 1
ATOM 1423 C CA . ILE A 1 173 ? 3.553 9.716 -10.363 1.00 92.00 173 ILE A CA 1
ATOM 1424 C C . ILE A 1 173 ? 4.945 10.365 -10.337 1.00 92.00 173 ILE A C 1
ATOM 1426 O O . ILE A 1 173 ? 5.523 10.644 -11.388 1.00 92.00 173 ILE A O 1
ATOM 1430 N N . LEU A 1 174 ? 5.509 10.609 -9.153 1.00 93.25 174 LEU A N 1
ATOM 1431 C CA . LEU A 1 174 ? 6.858 11.167 -9.041 1.00 93.25 174 LEU A CA 1
ATOM 1432 C C . LEU A 1 174 ? 7.921 10.197 -9.566 1.00 93.25 174 LEU A C 1
ATOM 1434 O O . LEU A 1 174 ? 8.825 10.634 -10.278 1.00 93.25 174 LEU A O 1
ATOM 1438 N N . ILE A 1 175 ? 7.798 8.902 -9.261 1.00 92.25 175 ILE A N 1
ATOM 1439 C CA . ILE A 1 175 ? 8.705 7.868 -9.765 1.00 92.25 175 ILE A CA 1
ATOM 1440 C C . ILE A 1 175 ? 8.681 7.839 -11.293 1.00 92.25 175 ILE A C 1
ATOM 1442 O O . ILE A 1 175 ? 9.736 8.020 -11.897 1.00 92.25 175 ILE A O 1
ATOM 1446 N N . PHE A 1 176 ? 7.509 7.753 -11.928 1.00 93.06 176 PHE A N 1
ATOM 1447 C CA . PHE A 1 176 ? 7.420 7.740 -13.393 1.00 93.06 176 PHE A CA 1
ATOM 1448 C C . PHE A 1 176 ? 8.110 8.966 -14.025 1.00 93.06 176 PHE A C 1
ATOM 1450 O O . PHE A 1 176 ? 8.790 8.846 -15.049 1.00 93.06 176 PHE A O 1
ATOM 1457 N N . LEU A 1 177 ? 7.955 10.155 -13.426 1.00 95.81 177 LEU A N 1
ATOM 1458 C CA . LEU A 1 177 ? 8.589 11.380 -13.921 1.00 95.81 177 LEU A CA 1
ATOM 1459 C C . LEU A 1 177 ? 10.117 11.315 -13.812 1.00 95.81 177 LEU A C 1
ATOM 1461 O O . LEU A 1 177 ? 10.811 11.719 -14.751 1.00 95.81 177 LEU A O 1
ATOM 1465 N N . ILE A 1 178 ? 10.631 10.805 -12.690 1.00 95.44 178 ILE A N 1
ATOM 1466 C CA . ILE A 1 178 ? 12.067 10.609 -12.457 1.00 95.44 178 ILE A CA 1
ATOM 1467 C C . ILE A 1 178 ? 12.624 9.604 -13.467 1.00 95.44 178 ILE A C 1
ATOM 1469 O O . ILE A 1 178 ? 13.612 9.899 -14.135 1.00 95.44 178 ILE A O 1
ATOM 1473 N N . GLU A 1 179 ? 11.978 8.454 -13.634 1.00 94.94 179 GLU A N 1
ATOM 1474 C CA . GLU A 1 179 ? 12.420 7.403 -14.553 1.00 94.94 179 GLU A CA 1
ATOM 1475 C C . GLU A 1 179 ? 12.402 7.880 -16.000 1.00 94.94 179 GLU A C 1
ATOM 1477 O O . GLU A 1 179 ? 13.415 7.794 -16.693 1.00 94.94 179 GLU A O 1
ATOM 1482 N N . GLY A 1 180 ? 11.297 8.488 -16.443 1.00 95.62 180 GLY A N 1
ATOM 1483 C CA . GLY A 1 180 ? 11.187 9.062 -17.781 1.00 95.62 180 GLY A CA 1
ATOM 1484 C C . GLY A 1 180 ? 12.269 10.110 -18.056 1.00 95.62 180 GLY A C 1
ATOM 1485 O O . GLY A 1 180 ? 12.869 10.113 -19.136 1.00 95.62 180 GLY A O 1
ATOM 1486 N N . PHE A 1 181 ? 12.582 10.958 -17.069 1.00 96.88 181 PHE A N 1
ATOM 1487 C CA . PHE A 1 181 ? 13.672 11.925 -17.174 1.00 96.88 181 PHE A CA 1
ATOM 1488 C C . PHE A 1 181 ? 15.038 11.240 -17.279 1.00 96.88 181 PHE A C 1
ATOM 1490 O O . PHE A 1 181 ? 15.799 11.541 -18.202 1.00 96.88 181 PHE A O 1
ATOM 1497 N N . VAL A 1 182 ? 15.348 10.298 -16.388 1.00 96.56 182 VAL A N 1
ATOM 1498 C CA . VAL A 1 182 ? 16.634 9.590 -16.380 1.00 96.56 182 VAL A CA 1
ATOM 1499 C C . VAL A 1 182 ? 16.826 8.794 -17.672 1.00 96.56 182 VAL A C 1
ATOM 1501 O O . VAL A 1 182 ? 17.872 8.911 -18.312 1.00 96.56 182 VAL A O 1
ATOM 1504 N N . TYR A 1 183 ? 15.807 8.068 -18.130 1.00 96.06 183 TYR A N 1
ATOM 1505 C CA . TYR A 1 183 ? 15.844 7.335 -19.395 1.00 96.06 183 TYR A CA 1
ATOM 1506 C C . TYR A 1 183 ? 16.052 8.257 -20.592 1.00 96.06 183 TYR A C 1
ATOM 1508 O O . TYR A 1 183 ? 16.832 7.922 -21.478 1.00 96.06 183 TYR A O 1
ATOM 1516 N N . SER A 1 184 ? 15.446 9.449 -20.597 1.00 95.88 184 SER A N 1
ATOM 1517 C CA . SER A 1 184 ? 15.660 10.430 -21.671 1.00 95.88 184 SER A CA 1
ATOM 1518 C C . SER A 1 184 ? 17.104 10.935 -21.772 1.00 95.88 184 SER A C 1
ATOM 1520 O O . SER A 1 184 ? 17.513 11.424 -22.826 1.00 95.88 184 SER A O 1
ATOM 1522 N N . LYS A 1 185 ? 17.868 10.848 -20.676 1.00 96.38 185 LYS A N 1
ATOM 1523 C CA . LYS A 1 185 ? 19.256 11.315 -20.593 1.00 96.38 185 LYS A CA 1
ATOM 1524 C C . LYS A 1 185 ? 20.272 10.199 -20.785 1.00 96.38 185 LYS A C 1
ATOM 1526 O O . LYS A 1 185 ? 21.313 10.442 -21.388 1.00 96.38 185 LYS A O 1
ATOM 1531 N N . LEU A 1 186 ? 19.998 9.016 -20.240 1.00 95.75 186 LEU A N 1
ATOM 1532 C CA . LEU A 1 186 ? 20.971 7.928 -20.151 1.00 95.75 186 LEU A CA 1
ATOM 1533 C C . LEU A 1 186 ? 20.803 6.863 -21.237 1.00 95.75 186 LEU A C 1
ATOM 1535 O O . LEU A 1 186 ? 21.785 6.208 -21.584 1.00 95.75 186 LEU A O 1
ATOM 1539 N N . ILE A 1 187 ? 19.597 6.697 -21.788 1.00 94.81 187 ILE A N 1
ATOM 1540 C CA . ILE A 1 187 ? 19.331 5.735 -22.862 1.00 94.81 187 ILE A CA 1
ATOM 1541 C C . ILE A 1 187 ? 19.356 6.471 -24.196 1.00 94.81 187 ILE A C 1
ATOM 1543 O O . ILE A 1 187 ? 18.779 7.550 -24.348 1.00 94.81 187 ILE A O 1
ATOM 1547 N N . LYS A 1 188 ? 20.047 5.896 -25.183 1.00 94.56 188 LYS A N 1
ATOM 1548 C CA . LYS A 1 188 ? 20.155 6.532 -26.494 1.00 94.56 188 LYS A CA 1
ATOM 1549 C C . LYS A 1 188 ? 18.800 6.560 -27.186 1.00 94.56 188 LYS A C 1
ATOM 1551 O O . LYS A 1 188 ? 18.013 5.621 -27.087 1.00 94.56 188 LYS A O 1
ATOM 1556 N N . ARG A 1 189 ? 18.548 7.604 -27.973 1.00 90.31 189 ARG A N 1
ATOM 1557 C CA . ARG A 1 189 ? 17.262 7.768 -28.663 1.00 90.31 189 ARG A CA 1
ATOM 1558 C C . ARG A 1 189 ? 16.997 6.668 -29.695 1.00 90.31 189 ARG A C 1
ATOM 1560 O O . ARG A 1 189 ? 15.840 6.318 -29.912 1.00 90.31 189 ARG A O 1
ATOM 1567 N N . GLU A 1 190 ? 18.043 6.113 -30.315 1.00 90.88 190 GLU A N 1
ATOM 1568 C CA . GLU A 1 190 ? 17.912 4.945 -31.195 1.00 90.88 190 GLU A CA 1
ATOM 1569 C C . GLU A 1 190 ? 17.529 3.651 -30.455 1.00 90.88 190 GLU A C 1
ATOM 1571 O O . GLU A 1 190 ? 16.977 2.739 -31.077 1.00 90.88 190 GLU A O 1
ATOM 1576 N N . GLU A 1 191 ? 17.810 3.578 -29.150 1.00 92.44 191 GLU A N 1
ATOM 1577 C CA . GLU A 1 191 ? 17.465 2.457 -28.276 1.00 92.44 191 GLU A CA 1
ATOM 1578 C C . GLU A 1 191 ? 16.075 2.648 -27.666 1.00 92.44 191 GLU A C 1
ATOM 1580 O O . GLU A 1 191 ? 15.322 1.686 -27.618 1.00 92.44 191 GLU A O 1
ATOM 1585 N N . LEU A 1 192 ? 15.703 3.869 -27.263 1.00 94.19 192 LEU A N 1
ATOM 1586 C CA . LEU A 1 192 ? 14.395 4.201 -26.692 1.00 94.19 192 LEU A CA 1
ATOM 1587 C C . LEU A 1 192 ? 13.900 5.561 -27.205 1.00 94.19 192 LEU A C 1
ATOM 1589 O O . LEU A 1 192 ? 14.383 6.621 -26.809 1.00 94.19 192 LEU A O 1
ATOM 1593 N N . SER A 1 193 ? 12.881 5.543 -28.065 1.00 91.81 193 SER A N 1
ATOM 1594 C CA . SER A 1 193 ? 12.389 6.766 -28.719 1.00 91.81 193 SER A CA 1
ATOM 1595 C C . SER A 1 193 ? 11.400 7.581 -27.875 1.00 91.81 193 SER A C 1
ATOM 1597 O O . SER A 1 193 ? 11.264 8.789 -28.085 1.00 91.81 193 SER A O 1
ATOM 1599 N N . ARG A 1 194 ? 10.695 6.931 -26.937 1.00 93.62 194 ARG A N 1
ATOM 1600 C CA . ARG A 1 194 ? 9.616 7.523 -26.125 1.00 93.62 194 ARG A CA 1
ATOM 1601 C C . ARG A 1 194 ? 9.784 7.185 -24.633 1.00 93.62 194 ARG A C 1
ATOM 1603 O O . ARG A 1 194 ? 8.985 6.418 -24.098 1.00 93.62 194 ARG A O 1
ATOM 1610 N N . PRO A 1 195 ? 10.792 7.760 -23.951 1.00 94.56 195 PRO A N 1
ATOM 1611 C CA . PRO A 1 195 ? 11.150 7.386 -22.580 1.00 94.56 195 PRO A CA 1
ATOM 1612 C C . PRO A 1 195 ? 10.027 7.615 -21.562 1.00 94.56 195 PRO A C 1
ATOM 1614 O O . PRO A 1 195 ? 9.738 6.730 -20.768 1.00 94.56 195 PRO A O 1
ATOM 1617 N N . TYR A 1 196 ? 9.335 8.755 -21.632 1.00 95.38 196 TYR A N 1
ATOM 1618 C CA . TYR A 1 196 ? 8.221 9.058 -20.726 1.00 95.38 196 TYR A CA 1
ATOM 1619 C C . TYR A 1 196 ? 6.998 8.165 -20.950 1.00 95.38 196 TYR A C 1
ATOM 1621 O O . TYR A 1 196 ? 6.330 7.805 -19.989 1.00 95.38 196 TYR A O 1
ATOM 1629 N N . LEU A 1 197 ? 6.700 7.800 -22.202 1.00 94.56 197 LEU A N 1
ATOM 1630 C CA . LEU A 1 197 ? 5.580 6.903 -22.504 1.00 94.56 197 LEU A CA 1
ATOM 1631 C C . LEU A 1 197 ? 5.872 5.485 -22.010 1.00 94.56 197 LEU A C 1
ATOM 1633 O O . LEU A 1 197 ? 4.995 4.848 -21.441 1.00 94.56 197 LEU A O 1
ATOM 1637 N N . TYR A 1 198 ? 7.106 5.022 -22.216 1.00 95.12 198 TYR A N 1
ATOM 1638 C CA . TYR A 1 198 ? 7.577 3.749 -21.686 1.00 95.12 198 TYR A CA 1
ATOM 1639 C C . TYR A 1 198 ? 7.467 3.713 -20.154 1.00 95.12 198 TYR A C 1
ATOM 1641 O O . TYR A 1 198 ? 6.769 2.849 -19.631 1.00 95.12 198 TYR A O 1
ATOM 1649 N N . ALA A 1 199 ? 8.053 4.698 -19.460 1.00 94.56 199 ALA A N 1
ATOM 1650 C CA . ALA A 1 199 ? 8.002 4.787 -18.000 1.00 94.56 199 ALA A CA 1
ATOM 1651 C C . ALA A 1 199 ? 6.556 4.857 -17.486 1.00 94.56 199 ALA A C 1
ATOM 1653 O O . ALA A 1 199 ? 6.195 4.142 -16.558 1.00 94.56 199 ALA A O 1
ATOM 1654 N N . LEU A 1 200 ? 5.693 5.655 -18.124 1.00 94.50 200 LEU A N 1
ATOM 1655 C CA . LEU A 1 200 ? 4.283 5.747 -17.746 1.00 94.50 200 LEU A CA 1
ATOM 1656 C C . LEU A 1 200 ? 3.575 4.390 -17.843 1.00 94.50 200 LEU A C 1
ATOM 1658 O O . LEU A 1 200 ? 2.899 3.989 -16.903 1.00 94.50 200 LEU A O 1
ATOM 1662 N N . ILE A 1 201 ? 3.721 3.680 -18.966 1.00 93.81 201 ILE A N 1
ATOM 1663 C CA . ILE A 1 201 ? 3.049 2.390 -19.172 1.00 93.81 201 ILE A CA 1
ATOM 1664 C C . ILE A 1 201 ? 3.579 1.346 -18.184 1.00 93.81 201 ILE A C 1
ATOM 1666 O O . ILE A 1 201 ? 2.778 0.621 -17.596 1.00 93.81 201 ILE A O 1
ATOM 1670 N N . ALA A 1 202 ? 4.894 1.298 -17.958 1.00 91.75 202 ALA A N 1
ATOM 1671 C CA . ALA A 1 202 ? 5.506 0.358 -17.024 1.00 91.75 202 ALA A CA 1
ATOM 1672 C C . ALA A 1 202 ? 5.085 0.600 -15.567 1.00 91.75 202 ALA A C 1
ATOM 1674 O O . ALA A 1 202 ? 4.672 -0.344 -14.886 1.00 91.75 202 ALA A O 1
ATOM 1675 N N . ASN A 1 203 ? 5.085 1.857 -15.117 1.00 90.75 203 ASN A N 1
ATOM 1676 C CA . ASN A 1 203 ? 4.648 2.220 -13.767 1.00 90.75 203 ASN A CA 1
ATOM 1677 C C . ASN A 1 203 ? 3.147 1.987 -13.577 1.00 90.75 203 ASN A C 1
ATOM 1679 O O . ASN A 1 203 ? 2.743 1.417 -12.570 1.00 90.75 203 ASN A O 1
ATOM 1683 N N . VAL A 1 204 ? 2.306 2.340 -14.558 1.00 91.00 204 VAL A N 1
ATOM 1684 C CA . VAL A 1 204 ? 0.860 2.070 -14.486 1.00 91.00 204 VAL A CA 1
ATOM 1685 C C . VAL A 1 204 ? 0.594 0.569 -14.385 1.00 91.00 204 VAL A C 1
ATOM 1687 O O . VAL A 1 204 ? -0.205 0.146 -13.552 1.00 91.00 204 VAL 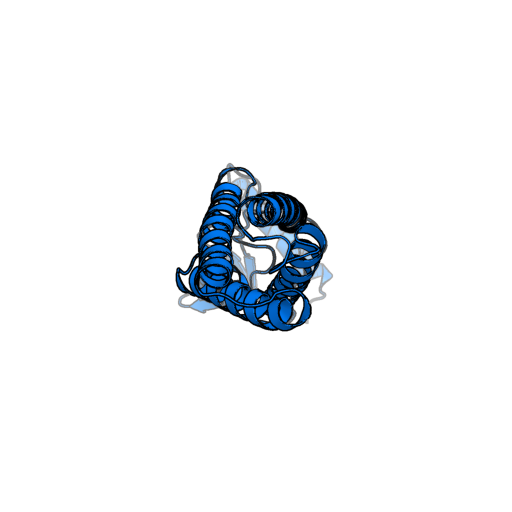A O 1
ATOM 1690 N N . PHE A 1 205 ? 1.266 -0.251 -15.197 1.00 89.88 205 PHE A N 1
ATOM 1691 C CA . PHE A 1 205 ? 1.082 -1.702 -15.167 1.00 89.88 205 PHE A CA 1
ATOM 1692 C C . PHE A 1 205 ? 1.525 -2.300 -13.826 1.00 89.88 205 PHE A C 1
ATOM 1694 O O . PHE A 1 205 ? 0.789 -3.075 -13.216 1.00 89.88 205 PHE A O 1
ATOM 1701 N N . THR A 1 206 ? 2.686 -1.877 -13.325 1.00 84.31 206 THR A N 1
ATOM 1702 C CA . THR A 1 206 ? 3.216 -2.311 -12.026 1.00 84.31 206 THR A CA 1
ATOM 1703 C C . THR A 1 206 ? 2.314 -1.871 -10.872 1.00 84.31 206 THR A C 1
ATOM 1705 O O . THR A 1 206 ? 2.039 -2.665 -9.976 1.00 84.31 206 THR A O 1
ATOM 1708 N N . PHE A 1 207 ? 1.775 -0.652 -10.914 1.00 83.44 207 PHE A N 1
ATOM 1709 C CA . PHE A 1 207 ? 0.818 -0.151 -9.928 1.00 83.44 207 PHE A CA 1
ATOM 1710 C C . PHE A 1 207 ? -0.459 -1.002 -9.886 1.00 83.44 207 PHE A C 1
ATOM 1712 O O . PHE A 1 207 ? -0.913 -1.391 -8.809 1.00 83.44 207 PHE A O 1
ATOM 1719 N N . TRP A 1 208 ? -1.015 -1.368 -11.048 1.00 82.69 208 TRP A N 1
ATOM 1720 C CA . TRP A 1 208 ? -2.168 -2.274 -11.126 1.00 82.69 208 TRP A CA 1
ATOM 1721 C C . TRP A 1 208 ? -1.854 -3.678 -10.593 1.00 82.69 208 TRP A C 1
ATOM 1723 O O . TRP A 1 208 ? -2.666 -4.257 -9.864 1.00 82.69 208 TRP A O 1
ATOM 1733 N N . LEU A 1 209 ? -0.674 -4.225 -10.899 1.00 77.44 209 LEU A N 1
ATOM 1734 C CA . LEU A 1 209 ? -0.219 -5.501 -10.334 1.00 77.44 209 LEU A CA 1
ATOM 1735 C C . LEU A 1 209 ? -0.048 -5.417 -8.809 1.00 77.44 209 LEU A C 1
ATOM 1737 O O . LEU A 1 209 ? -0.472 -6.317 -8.088 1.00 77.44 209 LEU A O 1
ATOM 1741 N N . GLY A 1 210 ? 0.486 -4.307 -8.301 1.00 71.00 210 GLY A N 1
ATOM 1742 C CA . GLY A 1 210 ? 0.588 -4.036 -6.869 1.00 71.00 210 GLY A CA 1
ATOM 1743 C C . GLY A 1 210 ? -0.781 -3.978 -6.188 1.00 71.00 210 GLY A C 1
ATOM 1744 O O . GLY A 1 210 ? -0.985 -4.625 -5.163 1.00 71.00 210 GLY A O 1
ATOM 1745 N N . LEU A 1 211 ? -1.750 -3.273 -6.782 1.00 70.06 211 LEU A N 1
ATOM 1746 C CA . LEU A 1 211 ? -3.126 -3.211 -6.277 1.00 70.06 211 LEU A CA 1
ATOM 1747 C C . LEU A 1 211 ? -3.804 -4.584 -6.267 1.00 70.06 211 LEU A C 1
ATOM 1749 O O . LEU A 1 211 ? -4.453 -4.942 -5.287 1.00 70.06 211 LEU A O 1
ATOM 1753 N N . THR A 1 212 ? -3.662 -5.365 -7.337 1.00 64.12 212 THR A N 1
ATOM 1754 C CA . THR A 1 212 ? -4.268 -6.703 -7.404 1.00 64.12 212 THR A CA 1
ATOM 1755 C C . THR A 1 212 ? -3.633 -7.664 -6.409 1.00 64.12 212 THR A C 1
ATOM 1757 O O . THR A 1 212 ? -4.371 -8.395 -5.764 1.00 64.12 212 THR A O 1
ATOM 1760 N N . ALA A 1 213 ? -2.319 -7.615 -6.179 1.00 60.69 213 ALA A N 1
ATOM 1761 C CA . ALA A 1 213 ? -1.674 -8.397 -5.123 1.00 60.69 213 ALA A CA 1
ATOM 1762 C C . ALA A 1 213 ? -2.209 -8.041 -3.719 1.00 60.69 213 ALA A C 1
ATOM 1764 O O . A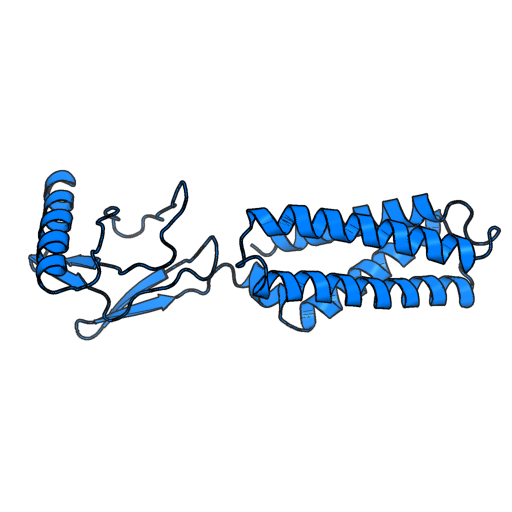LA A 1 213 ? -2.456 -8.934 -2.911 1.00 60.69 213 ALA A O 1
ATOM 1765 N N . VAL A 1 214 ? -2.472 -6.755 -3.446 1.00 55.22 214 VAL A N 1
ATOM 1766 C CA . VAL A 1 214 ? -3.121 -6.303 -2.195 1.00 55.22 214 VAL A CA 1
ATOM 1767 C C . VAL A 1 214 ? -4.552 -6.828 -2.070 1.00 55.22 214 VAL A C 1
ATOM 1769 O O . VAL A 1 214 ? -4.992 -7.181 -0.978 1.00 55.22 214 VAL A O 1
ATOM 1772 N N . VAL A 1 215 ? -5.302 -6.831 -3.173 1.00 47.28 215 VAL A N 1
ATOM 1773 C CA . VAL A 1 215 ? -6.729 -7.182 -3.187 1.00 47.28 215 VAL A CA 1
ATOM 1774 C C . VAL A 1 215 ? -6.960 -8.695 -3.243 1.00 47.28 215 VAL A C 1
ATOM 1776 O O . VAL A 1 215 ? -7.960 -9.156 -2.702 1.00 47.28 215 VAL A O 1
ATOM 1779 N N . LEU A 1 216 ? -6.068 -9.459 -3.876 1.00 37.06 216 LEU A N 1
ATOM 1780 C CA . LEU A 1 216 ? -6.164 -10.912 -4.065 1.00 37.06 216 LEU A CA 1
ATOM 1781 C C . LEU A 1 216 ? -5.412 -11.717 -3.001 1.00 37.06 216 LEU A C 1
ATOM 1783 O O . LEU A 1 216 ? -5.696 -12.896 -2.850 1.00 37.06 216 LEU A O 1
ATOM 1787 N N . GLY A 1 217 ? -4.509 -11.105 -2.227 1.00 41.34 217 GLY A N 1
ATOM 1788 C CA . GLY A 1 217 ? -3.954 -11.692 -0.997 1.00 41.34 217 GLY A CA 1
ATOM 1789 C C . GLY A 1 217 ? -4.957 -11.757 0.168 1.00 41.34 217 GLY A C 1
ATOM 1790 O O . GLY A 1 217 ? -4.549 -11.646 1.326 1.00 41.34 217 GLY A O 1
ATOM 1791 N N . ARG A 1 218 ? -6.253 -11.849 -0.156 1.00 35.88 218 ARG A N 1
ATOM 1792 C CA . ARG A 1 218 ? -7.396 -12.025 0.745 1.00 35.88 218 ARG A CA 1
ATOM 1793 C C . ARG A 1 218 ? -7.668 -13.502 0.976 1.00 35.88 218 ARG A C 1
ATOM 1795 O O . ARG A 1 218 ? -7.601 -14.262 -0.014 1.00 35.88 218 ARG A O 1
#

Radius of gyration: 25.59 Å; chains: 1; bounding box: 59×32×71 Å

Foldseek 3Di:
DDDLVVVLVLQVVVLVVVQVPDPDRADDDDDDDPPDDDQDPDDDDQKHKDWDADPVVRDIAIAPDIDGDPANFWDWDWDADPNHTDTPGPDGCCLQVVLLPPPVNLVVLLVLLLVLLVVLLVVFFDDDVQLNCLSSVLSNVLSVVLSVQVVVCVVPVVPDPVPPPVSSVVSLVVSLVVQLVSCVPRPDCVGGVRSSVSSVVSSVVSVVVVVCSNVVSD

pLDDT: mean 77.33, std 15.9, range [35.88, 96.88]